Protein AF-H0EYM3-F1 (afdb_monomer_lite)

Foldseek 3Di:
DEAAEADEPQCDDPNDRDPPPDDDDPDDDDDDDDWFAKDFQWKAAPNDIFGADDQCLVVDVVRDQGQHKDEPPPSSGHDYPVCCVPLCVLRHHPTAGGRDHDKHWAQTKMKTAMPPWLGDLLFFFKKWKWKFAAPPLDRRHGDSVPTDIDTQDMFGFDPPDDPPDDPSNRTCSVVCNVVRVMDMGGHHNPPDERDDDDPDPPPPPDPPTRIGHIDMYMYSHGYRDPDD

Secondary structure (DSSP, 8-state):
-EEEEE--GGGEETTEE--TT---TT------------EEEEEEETTEEEE---GGGGGSSSPP--SSPB-S-TT---B-GGGTTSTHHHHSTT-B--SS----BTTPEEEEEEESSSPPTT----EEEEEEEPGGG-SSS--GGG---EEEEEE-BPTT--TTS-HHHHBHHHHHHHTTSEEEEEPPTT---SSS----SSS---TT--B--EEEEEEEEE------

pLDDT: mean 72.25, std 22.3, range [27.53, 95.88]

Structure (mmCIF, N/CA/C/O backbone):
data_AF-H0EYM3-F1
#
_entry.id   AF-H0EYM3-F1
#
loop_
_atom_site.group_PDB
_atom_site.id
_atom_site.type_symbol
_atom_site.label_atom_id
_atom_site.label_alt_id
_atom_site.label_comp_id
_atom_site.label_asym_id
_atom_site.label_entity_id
_atom_site.label_seq_id
_atom_site.pdbx_PDB_ins_code
_atom_site.Cartn_x
_atom_site.Cartn_y
_atom_site.Cartn_z
_atom_site.occupancy
_atom_site.B_iso_or_equiv
_atom_site.auth_seq_id
_atom_site.auth_comp_id
_atom_site.auth_asym_id
_atom_site.auth_atom_id
_atom_site.pdbx_PDB_model_num
ATOM 1 N N . MET A 1 1 ? -3.565 0.555 4.042 1.00 46.06 1 MET A N 1
ATOM 2 C CA . MET A 1 1 ? -2.887 -0.605 4.643 1.00 46.06 1 MET A CA 1
ATOM 3 C C . MET A 1 1 ? -2.027 -1.196 3.550 1.00 46.06 1 MET A C 1
ATOM 5 O O . MET A 1 1 ? -2.437 -1.173 2.397 1.00 46.06 1 MET A O 1
ATOM 9 N N . PHE A 1 2 ? -0.792 -1.550 3.867 1.00 41.47 2 PHE A N 1
ATOM 10 C CA . PHE A 1 2 ? 0.238 -1.731 2.851 1.00 41.47 2 PHE A CA 1
ATOM 11 C C . PHE A 1 2 ? 1.129 -2.859 3.302 1.00 41.47 2 PHE A C 1
ATOM 13 O O . PHE A 1 2 ? 1.671 -2.799 4.402 1.00 41.47 2 PHE A O 1
ATOM 20 N N . ALA A 1 3 ? 1.200 -3.898 2.490 1.00 36.72 3 ALA A N 1
ATOM 21 C CA . ALA A 1 3 ? 2.040 -5.039 2.764 1.00 36.72 3 ALA A CA 1
ATOM 22 C C . ALA A 1 3 ? 3.037 -5.168 1.619 1.00 36.72 3 ALA A C 1
ATOM 24 O O . ALA A 1 3 ? 2.717 -4.882 0.473 1.00 36.72 3 ALA A O 1
ATOM 25 N N . LEU A 1 4 ? 4.264 -5.546 1.938 1.00 40.84 4 LEU A N 1
ATOM 26 C CA . LEU A 1 4 ? 5.250 -5.911 0.934 1.00 40.84 4 LEU A CA 1
ATOM 27 C C . LEU A 1 4 ? 5.179 -7.416 0.788 1.00 40.84 4 LEU A C 1
ATOM 29 O O . LEU A 1 4 ? 5.280 -8.139 1.785 1.00 40.84 4 LEU A O 1
ATOM 33 N N . ILE A 1 5 ? 4.960 -7.862 -0.440 1.00 39.12 5 ILE A N 1
ATOM 34 C CA . ILE A 1 5 ? 5.021 -9.271 -0.785 1.00 39.12 5 ILE A CA 1
ATOM 35 C C . ILE A 1 5 ? 6.195 -9.453 -1.743 1.00 39.12 5 ILE A C 1
ATOM 37 O O . ILE A 1 5 ? 6.552 -8.553 -2.488 1.00 39.12 5 ILE A O 1
ATOM 41 N N . ASP A 1 6 ? 6.828 -10.607 -1.706 1.00 41.50 6 ASP A N 1
ATOM 42 C CA . ASP A 1 6 ? 7.936 -10.947 -2.584 1.00 41.50 6 ASP A CA 1
ATOM 43 C C . ASP A 1 6 ? 7.532 -12.152 -3.432 1.00 41.50 6 ASP A C 1
ATOM 45 O O . ASP A 1 6 ? 7.179 -13.169 -2.846 1.00 41.50 6 ASP A O 1
ATOM 49 N N . ILE A 1 7 ? 7.497 -12.012 -4.760 1.00 38.75 7 ILE A N 1
ATOM 50 C CA . ILE A 1 7 ? 7.190 -13.069 -5.739 1.00 38.75 7 ILE A CA 1
ATOM 51 C C . ILE A 1 7 ? 8.508 -13.540 -6.351 1.00 38.75 7 ILE A C 1
ATOM 53 O O . ILE A 1 7 ? 9.300 -12.729 -6.837 1.00 38.75 7 ILE A O 1
ATOM 57 N N . TYR A 1 8 ? 8.729 -14.852 -6.400 1.00 37.00 8 TYR A N 1
ATOM 58 C CA . TYR A 1 8 ? 9.937 -15.376 -7.024 1.00 37.00 8 TYR A CA 1
ATOM 59 C C . TYR A 1 8 ? 9.816 -15.378 -8.551 1.00 37.00 8 TYR A C 1
ATOM 61 O O . TYR A 1 8 ? 8.738 -15.524 -9.122 1.00 37.00 8 TYR A O 1
ATOM 69 N N . CYS A 1 9 ? 10.958 -15.227 -9.228 1.00 34.62 9 CYS A N 1
ATOM 70 C CA . CYS A 1 9 ? 11.073 -15.224 -10.693 1.00 34.62 9 CYS A CA 1
ATOM 71 C C . CYS A 1 9 ? 10.460 -16.518 -11.314 1.00 34.62 9 CYS A C 1
ATOM 73 O O . CYS A 1 9 ? 9.982 -16.488 -12.444 1.00 34.62 9 CYS A O 1
ATOM 75 N N . SER A 1 10 ? 10.390 -17.620 -10.547 1.00 35.56 10 SER A N 1
ATOM 76 C CA . SER A 1 10 ? 9.743 -18.896 -10.906 1.00 35.56 10 SER A CA 1
ATOM 77 C C . SER A 1 10 ? 8.214 -18.848 -11.020 1.00 35.56 10 SER A C 1
ATOM 79 O O . SER A 1 10 ? 7.636 -19.734 -11.638 1.00 35.56 10 SER A O 1
ATOM 81 N N . ASP A 1 11 ? 7.547 -17.833 -10.467 1.00 36.78 11 ASP A N 1
ATOM 82 C CA . ASP A 1 11 ? 6.075 -17.764 -10.425 1.00 36.78 11 ASP A CA 1
ATOM 83 C C . ASP A 1 11 ? 5.473 -17.135 -11.705 1.00 36.78 11 ASP A C 1
ATOM 85 O O . ASP A 1 11 ? 4.262 -16.922 -11.813 1.00 36.78 11 ASP A O 1
ATOM 89 N N . TRP A 1 12 ? 6.321 -16.819 -12.693 1.00 37.91 12 TRP A N 1
ATOM 90 C CA . TRP A 1 12 ? 5.942 -16.269 -13.994 1.00 37.91 12 TRP A CA 1
ATOM 91 C C . TRP A 1 12 ? 6.290 -17.244 -15.121 1.00 37.91 12 TRP A C 1
ATOM 93 O O . TRP A 1 12 ? 7.436 -17.328 -15.557 1.00 37.91 12 TRP A O 1
ATOM 103 N N . VAL A 1 13 ? 5.275 -17.909 -15.678 1.00 37.88 13 VAL A N 1
ATOM 104 C CA . VAL A 1 13 ? 5.402 -18.670 -16.932 1.00 37.88 13 VAL A CA 1
ATOM 105 C C . VAL A 1 13 ? 4.819 -17.828 -18.072 1.00 37.88 13 VAL A C 1
ATOM 107 O O . VAL A 1 13 ? 3.660 -17.415 -18.025 1.00 37.88 13 VAL A O 1
ATOM 110 N N . ASN A 1 14 ? 5.620 -17.545 -19.106 1.00 35.31 14 ASN A N 1
ATOM 111 C CA . ASN A 1 14 ? 5.210 -16.817 -20.322 1.00 35.31 14 ASN A CA 1
ATOM 112 C C . ASN A 1 14 ? 4.519 -15.457 -20.078 1.00 35.31 14 ASN A C 1
ATOM 114 O O . ASN A 1 14 ? 3.521 -15.132 -20.722 1.00 35.31 14 ASN A O 1
ATOM 118 N N . GLY A 1 15 ? 5.028 -14.645 -19.145 1.00 37.78 15 GLY A N 1
ATOM 119 C CA . GLY A 1 15 ? 4.502 -13.291 -18.922 1.00 37.78 15 GLY A CA 1
ATOM 120 C C . GLY A 1 15 ? 3.094 -13.248 -18.314 1.00 37.78 15 GLY A C 1
ATOM 121 O O . GLY A 1 15 ? 2.455 -12.197 -18.334 1.00 37.78 15 GLY A O 1
ATOM 122 N N . THR A 1 16 ? 2.618 -14.368 -17.763 1.00 34.31 16 THR A N 1
ATOM 123 C CA . THR A 1 16 ? 1.359 -14.451 -17.020 1.00 34.31 16 THR A CA 1
ATOM 124 C C . THR A 1 16 ? 1.663 -14.717 -15.550 1.00 34.31 16 THR A C 1
ATOM 126 O O . THR A 1 16 ? 2.349 -15.681 -15.219 1.00 34.31 16 THR A O 1
ATOM 129 N N . PHE A 1 17 ? 1.146 -13.855 -14.674 1.00 42.19 17 PHE A N 1
ATOM 130 C CA . PHE A 1 17 ? 1.138 -14.095 -13.235 1.00 42.19 17 PHE A CA 1
ATOM 131 C C . PHE A 1 17 ? -0.014 -15.044 -12.904 1.00 42.19 17 PHE A C 1
ATOM 133 O O . PHE A 1 17 ? -1.180 -14.633 -12.932 1.00 42.19 17 PHE A O 1
ATOM 140 N N . TYR A 1 18 ? 0.309 -16.295 -12.594 1.00 37.44 18 TYR A N 1
ATOM 141 C CA . TYR A 1 18 ? -0.639 -17.216 -11.983 1.00 37.44 18 TYR A CA 1
ATOM 142 C C . TYR A 1 18 ? -0.725 -16.823 -10.509 1.00 37.44 18 TYR A C 1
ATOM 144 O O . TYR A 1 18 ? 0.271 -16.811 -9.792 1.00 37.44 18 TYR A O 1
ATOM 152 N N . GLY A 1 19 ? -1.893 -16.356 -10.070 1.00 36.56 19 GLY A N 1
ATOM 153 C CA . GLY A 1 19 ? -2.077 -15.953 -8.679 1.00 36.56 19 GLY A CA 1
ATOM 154 C C . GLY A 1 19 ? -1.821 -17.107 -7.700 1.00 36.56 19 GLY A C 1
ATOM 155 O O . GLY A 1 19 ? -1.649 -18.255 -8.091 1.00 36.56 19 GLY A O 1
ATOM 156 N N . ILE A 1 20 ? -1.907 -16.797 -6.404 1.00 42.03 20 ILE A N 1
ATOM 157 C CA . ILE A 1 20 ? -1.673 -17.682 -5.237 1.00 42.03 20 ILE A CA 1
ATOM 158 C C . ILE A 1 20 ? -2.466 -19.022 -5.270 1.00 42.03 20 ILE A C 1
ATOM 160 O O . ILE A 1 20 ? -2.240 -19.888 -4.432 1.00 42.03 20 ILE A O 1
ATOM 164 N N . TYR A 1 21 ? -3.381 -19.223 -6.223 1.00 35.31 21 TYR A N 1
ATOM 165 C CA . TYR A 1 21 ? -4.262 -20.391 -6.313 1.00 35.31 21 TYR A CA 1
ATOM 166 C C . TYR A 1 21 ? -3.973 -21.352 -7.485 1.00 35.31 21 TYR A C 1
ATOM 168 O O . TYR A 1 21 ? -4.703 -22.329 -7.596 1.00 35.31 21 TYR A O 1
ATOM 176 N N . ASP A 1 22 ? -2.957 -21.110 -8.326 1.00 30.97 22 ASP A N 1
ATOM 177 C CA . ASP A 1 22 ? -2.780 -21.842 -9.605 1.00 30.97 22 ASP A CA 1
ATOM 178 C C . ASP A 1 22 ? -1.429 -22.574 -9.782 1.00 30.97 22 ASP A C 1
ATOM 180 O O . ASP A 1 22 ? -1.084 -22.956 -10.898 1.00 30.97 22 ASP A O 1
ATOM 184 N N . LEU A 1 23 ? -0.640 -22.797 -8.725 1.00 36.38 23 LEU A N 1
ATOM 185 C CA . LEU A 1 23 ? 0.654 -23.488 -8.860 1.00 36.38 23 LEU A CA 1
ATOM 186 C C . LEU A 1 23 ? 0.557 -24.967 -8.446 1.00 36.38 23 LEU A C 1
ATOM 188 O O . LEU A 1 23 ? 0.443 -25.278 -7.259 1.00 36.38 23 LEU A O 1
ATOM 192 N N . GLU A 1 24 ? 0.616 -25.868 -9.435 1.00 33.72 24 GLU A N 1
ATOM 193 C CA . GLU A 1 24 ? 0.934 -27.291 -9.242 1.00 33.72 24 GLU A CA 1
ATOM 194 C C . GLU A 1 24 ? 2.422 -27.473 -8.865 1.00 33.72 24 GLU A C 1
ATOM 196 O O . GLU A 1 24 ? 3.274 -26.623 -9.112 1.00 33.72 24 GLU A O 1
ATOM 201 N N . GLU A 1 25 ? 2.714 -28.577 -8.183 1.00 42.59 25 GLU A N 1
ATOM 202 C CA . GLU A 1 25 ? 3.728 -28.719 -7.128 1.00 42.59 25 GLU A CA 1
ATOM 203 C C . GLU A 1 25 ? 5.215 -28.781 -7.571 1.00 42.59 25 GLU A C 1
ATOM 205 O O . GLU A 1 25 ? 6.090 -28.904 -6.708 1.00 42.59 25 GLU A O 1
ATOM 210 N N . GLU A 1 26 ? 5.551 -28.688 -8.865 1.00 34.66 26 GLU A N 1
ATOM 211 C CA . GLU A 1 26 ? 6.813 -29.281 -9.360 1.00 34.66 26 GLU A CA 1
ATOM 212 C C . GLU A 1 26 ? 8.024 -28.357 -9.638 1.00 34.66 26 GLU A C 1
ATOM 214 O O . GLU A 1 26 ? 9.138 -28.874 -9.637 1.00 34.66 26 GLU A O 1
ATOM 219 N N . ASP A 1 27 ? 7.918 -27.023 -9.724 1.00 36.94 27 ASP A N 1
ATOM 220 C CA . ASP A 1 27 ? 9.067 -26.180 -10.154 1.00 36.94 27 ASP A CA 1
ATOM 221 C C . ASP A 1 27 ? 9.561 -25.145 -9.117 1.00 36.94 27 ASP A C 1
ATOM 223 O O . ASP A 1 27 ? 9.563 -23.932 -9.335 1.00 36.94 27 ASP A O 1
ATOM 227 N N . ARG A 1 28 ? 10.045 -25.608 -7.954 1.00 41.03 28 ARG A N 1
ATOM 228 C CA . ARG A 1 28 ? 10.659 -24.731 -6.931 1.00 41.03 28 ARG A CA 1
ATOM 229 C C . ARG A 1 28 ? 12.163 -24.511 -7.157 1.00 41.03 28 ARG A C 1
ATOM 231 O O . ARG A 1 28 ? 12.982 -25.274 -6.644 1.00 41.03 28 ARG A O 1
ATOM 238 N N . TYR A 1 29 ? 12.542 -23.409 -7.810 1.00 35.25 29 TYR A N 1
ATOM 239 C CA . TYR A 1 29 ? 13.909 -22.869 -7.725 1.00 35.25 29 TYR A CA 1
ATOM 240 C C . TYR A 1 29 ? 14.075 -22.093 -6.404 1.00 35.25 29 TYR A C 1
ATOM 242 O O . TYR A 1 29 ? 13.287 -21.204 -6.082 1.00 35.25 29 TYR A O 1
ATOM 250 N N . LYS A 1 30 ? 15.071 -22.458 -5.587 1.00 30.23 30 LYS A N 1
ATOM 251 C CA . LYS A 1 30 ? 15.329 -21.824 -4.283 1.00 30.23 30 LYS A CA 1
ATOM 252 C C . LYS A 1 30 ? 16.032 -20.482 -4.482 1.00 30.23 30 LYS A C 1
ATOM 254 O O . LYS A 1 30 ? 17.201 -20.464 -4.843 1.00 30.23 30 LYS A O 1
ATOM 259 N N . ALA A 1 31 ? 15.358 -19.380 -4.171 1.00 33.94 31 ALA A N 1
ATOM 260 C CA . ALA A 1 31 ? 15.990 -18.070 -4.064 1.00 33.94 31 ALA A CA 1
ATOM 261 C C . ALA A 1 31 ? 16.487 -17.824 -2.630 1.00 33.94 31 ALA A C 1
ATOM 263 O O . ALA A 1 31 ? 15.739 -17.940 -1.654 1.00 33.94 31 ALA A O 1
ATOM 264 N N . THR A 1 32 ? 17.769 -17.490 -2.498 1.00 32.22 32 THR A N 1
ATOM 265 C CA . THR A 1 32 ? 18.396 -17.094 -1.237 1.00 32.22 32 THR A CA 1
ATOM 266 C C . THR A 1 32 ? 18.314 -15.578 -1.070 1.00 32.22 32 THR A C 1
ATOM 268 O O . THR A 1 32 ? 18.838 -14.833 -1.885 1.00 32.22 32 THR A O 1
ATOM 271 N N . THR A 1 33 ? 17.651 -15.158 0.010 1.00 38.41 33 THR A N 1
ATOM 272 C CA . THR A 1 33 ? 17.608 -13.798 0.581 1.00 38.41 33 THR A CA 1
ATOM 273 C C . THR A 1 33 ? 17.074 -12.672 -0.319 1.00 38.41 33 THR A C 1
ATOM 275 O O . THR A 1 33 ? 17.772 -12.037 -1.114 1.00 38.41 33 THR A O 1
ATOM 278 N N . VAL A 1 34 ? 15.812 -12.320 -0.062 1.00 39.06 34 VAL A N 1
ATOM 279 C CA . VAL A 1 34 ? 15.212 -11.050 -0.484 1.00 39.06 34 VAL A CA 1
ATOM 280 C C . VAL A 1 34 ? 15.036 -10.154 0.737 1.00 39.06 34 VAL A C 1
ATOM 282 O O . VAL A 1 34 ? 14.948 -10.627 1.867 1.00 39.06 34 VAL A O 1
ATOM 285 N N . SER A 1 35 ? 15.082 -8.845 0.516 1.00 53.97 35 SER A N 1
ATOM 286 C CA . SER A 1 35 ? 15.192 -7.824 1.555 1.00 53.97 35 SER A CA 1
ATOM 287 C C . SER A 1 35 ? 14.418 -6.579 1.122 1.00 53.97 35 SER A C 1
ATOM 289 O O . SER A 1 35 ? 14.991 -5.511 0.928 1.00 53.97 35 SER A O 1
ATOM 291 N N . ALA A 1 36 ? 13.129 -6.745 0.844 1.00 58.69 36 ALA A N 1
ATOM 292 C CA . ALA A 1 36 ? 12.209 -5.664 0.520 1.00 58.69 36 ALA A CA 1
ATOM 293 C C . ALA A 1 36 ? 11.854 -4.831 1.742 1.00 58.69 36 ALA A C 1
ATOM 295 O O . ALA A 1 36 ? 11.307 -5.373 2.700 1.00 58.69 36 ALA A O 1
ATOM 296 N N . HIS A 1 37 ? 12.149 -3.530 1.687 1.00 79.00 37 HIS A N 1
ATOM 297 C CA . HIS A 1 37 ? 12.091 -2.661 2.853 1.00 79.00 37 HIS A CA 1
ATOM 298 C C . HIS A 1 37 ? 11.320 -1.372 2.600 1.00 79.00 37 HIS A C 1
ATOM 300 O O . HIS A 1 37 ? 11.770 -0.508 1.851 1.00 79.00 37 HIS A O 1
ATOM 306 N N . GLY A 1 38 ? 10.195 -1.215 3.289 1.00 86.62 38 GLY A N 1
ATOM 307 C CA . GLY A 1 38 ? 9.492 0.052 3.373 1.00 86.62 38 GLY A CA 1
ATOM 308 C C . GLY A 1 38 ? 8.040 -0.056 3.824 1.00 86.62 38 GLY A C 1
ATOM 309 O O . GLY A 1 38 ? 7.515 -1.119 4.146 1.00 86.62 38 GLY A O 1
ATOM 310 N N . TYR A 1 39 ? 7.390 1.095 3.901 1.00 88.38 39 TYR A N 1
ATOM 311 C CA . TYR A 1 39 ? 6.024 1.238 4.389 1.00 88.38 39 TYR A CA 1
ATOM 312 C C . TYR A 1 39 ? 5.401 2.512 3.827 1.00 88.38 39 TYR A C 1
ATOM 314 O O . TYR A 1 39 ? 6.099 3.438 3.417 1.00 88.38 39 TYR A O 1
ATOM 322 N N . VAL A 1 40 ? 4.073 2.604 3.839 1.00 91.81 40 VAL A N 1
ATOM 323 C CA . VAL A 1 40 ? 3.398 3.863 3.500 1.00 91.81 40 VAL A CA 1
ATOM 324 C C . VAL A 1 40 ? 3.412 4.792 4.697 1.00 91.81 40 VAL A C 1
ATOM 326 O O . VAL A 1 40 ? 2.745 4.555 5.706 1.00 91.81 40 VAL A O 1
ATOM 329 N N . GLN A 1 41 ? 4.136 5.890 4.540 1.00 93.19 41 GLN A N 1
ATOM 330 C CA . GLN A 1 41 ? 4.279 6.931 5.541 1.00 93.19 41 GLN A CA 1
ATOM 331 C C . GLN A 1 41 ? 3.080 7.883 5.543 1.00 93.19 41 GLN A C 1
ATOM 333 O O . GLN A 1 41 ? 2.606 8.278 6.610 1.00 93.19 41 GLN A O 1
ATOM 338 N N . TYR A 1 42 ? 2.549 8.230 4.363 1.00 93.19 42 TYR A N 1
ATOM 339 C CA . TYR A 1 42 ? 1.408 9.140 4.251 1.00 93.19 42 TYR A CA 1
ATOM 340 C C . TYR A 1 42 ? 0.349 8.665 3.265 1.00 93.19 42 TYR A C 1
ATOM 342 O O . TYR A 1 42 ? 0.645 8.141 2.195 1.00 93.19 42 TYR A O 1
ATOM 350 N N . ILE A 1 43 ? -0.903 8.947 3.616 1.00 91.56 43 ILE A N 1
ATOM 351 C CA . ILE A 1 43 ? -2.087 8.729 2.792 1.00 91.56 43 ILE A CA 1
ATOM 352 C C . ILE A 1 43 ? -2.732 10.093 2.558 1.00 91.56 43 ILE A C 1
ATOM 354 O O . ILE A 1 43 ? -3.185 10.732 3.509 1.00 91.56 43 ILE A O 1
ATOM 358 N N . THR A 1 44 ? -2.804 10.538 1.307 1.00 92.69 44 THR A N 1
ATOM 359 C CA . THR A 1 44 ? -3.483 11.782 0.933 1.00 92.69 44 THR A CA 1
ATOM 360 C C . THR A 1 44 ? -4.756 11.460 0.167 1.00 92.69 44 THR A C 1
ATOM 362 O O . THR A 1 44 ? -4.701 10.897 -0.923 1.00 92.69 44 THR A O 1
ATOM 365 N N . ALA A 1 45 ? -5.912 11.835 0.710 1.00 86.56 45 ALA A N 1
ATOM 366 C CA . ALA A 1 45 ? -7.203 11.668 0.046 1.00 86.56 45 ALA A CA 1
ATOM 367 C C . ALA A 1 45 ? -8.070 12.907 0.256 1.00 86.56 45 ALA A C 1
ATOM 369 O O . ALA A 1 45 ? -8.066 13.492 1.338 1.00 86.56 45 ALA A O 1
ATOM 370 N N . ASN A 1 46 ? -8.827 13.310 -0.770 1.00 85.38 46 ASN A N 1
ATOM 371 C CA . ASN A 1 46 ? -9.674 14.510 -0.718 1.00 85.38 46 ASN A CA 1
ATOM 372 C C . ASN A 1 46 ? -8.917 15.775 -0.239 1.00 85.38 46 ASN A C 1
ATOM 374 O O . ASN A 1 46 ? -9.483 16.607 0.465 1.00 85.38 46 ASN A O 1
ATOM 378 N N . GLY A 1 47 ? -7.626 15.897 -0.576 1.00 89.31 47 GLY A N 1
ATOM 379 C CA . GLY A 1 47 ? -6.759 17.002 -0.143 1.00 89.31 47 GLY A CA 1
ATOM 380 C C . GLY A 1 47 ? -6.264 16.925 1.308 1.00 89.31 47 GLY A C 1
ATOM 381 O O . GLY A 1 47 ? -5.520 17.801 1.736 1.00 89.31 47 GLY A O 1
ATOM 382 N N . VAL A 1 48 ? -6.632 15.889 2.069 1.00 90.25 48 VAL A N 1
ATOM 383 C CA . VAL A 1 48 ? -6.204 15.698 3.462 1.00 90.25 48 VAL A CA 1
ATOM 384 C C . VAL A 1 48 ? -5.073 14.679 3.522 1.00 90.25 48 VAL A C 1
ATOM 386 O O . VAL A 1 48 ? -5.265 13.518 3.157 1.00 90.25 48 VAL A O 1
ATOM 389 N N . LYS A 1 49 ? -3.910 15.102 4.025 1.00 93.81 49 LYS A N 1
ATOM 390 C CA . LYS A 1 49 ? -2.752 14.240 4.293 1.00 93.81 49 LYS A CA 1
ATOM 391 C C . LYS A 1 49 ? -2.861 13.641 5.697 1.00 93.81 49 LYS A C 1
ATOM 393 O O . LYS A 1 49 ? -2.945 14.367 6.681 1.00 93.81 49 LYS A O 1
ATOM 398 N N . SER A 1 50 ? -2.869 12.316 5.780 1.00 89.75 50 SER A N 1
ATOM 399 C CA . SER A 1 50 ? -2.947 11.532 7.016 1.00 89.75 50 SER A CA 1
ATOM 400 C C . SER A 1 50 ? -1.709 10.653 7.163 1.00 89.75 50 SER A C 1
ATOM 402 O O . SER A 1 50 ? -1.143 10.214 6.163 1.00 89.75 50 SER A O 1
ATOM 404 N N . LEU A 1 51 ? -1.305 10.364 8.398 1.00 91.38 51 LEU A N 1
ATOM 405 C CA . LEU A 1 51 ? -0.248 9.389 8.661 1.00 91.38 51 LEU A CA 1
ATOM 406 C C . LEU A 1 51 ? -0.721 7.969 8.320 1.00 91.38 51 LEU A C 1
ATOM 408 O O . LEU A 1 51 ? -1.843 7.569 8.660 1.00 91.38 51 LEU A O 1
ATOM 412 N N . GLY A 1 52 ? 0.162 7.217 7.664 1.00 90.44 52 GLY A N 1
ATOM 413 C CA . GLY A 1 52 ? 0.128 5.760 7.659 1.00 90.44 52 GLY A CA 1
ATOM 414 C C . GLY A 1 52 ? 0.586 5.197 9.006 1.00 90.44 52 GLY A C 1
ATOM 415 O O . GLY A 1 52 ? 0.517 5.884 10.025 1.00 90.44 52 GLY A O 1
ATOM 416 N N . TYR A 1 53 ? 1.030 3.942 9.021 1.00 90.19 53 TYR A N 1
ATOM 417 C CA . TYR A 1 53 ? 1.631 3.345 10.212 1.00 90.19 53 TYR A CA 1
ATOM 418 C C . TYR A 1 53 ? 3.141 3.281 10.017 1.00 90.19 53 TYR A C 1
ATOM 420 O O . TYR A 1 53 ? 3.616 2.635 9.087 1.00 90.19 53 TYR A O 1
ATOM 428 N N . ASP A 1 54 ? 3.871 3.981 10.878 1.00 92.44 54 ASP A N 1
ATOM 429 C CA . ASP A 1 54 ? 5.322 3.903 10.959 1.00 92.44 54 ASP A CA 1
ATOM 430 C C . ASP A 1 54 ? 5.684 2.822 11.989 1.00 92.44 54 ASP A C 1
ATOM 432 O O . ASP A 1 54 ? 5.250 2.934 13.142 1.00 92.44 54 ASP A O 1
ATOM 436 N N . PRO A 1 55 ? 6.462 1.782 11.633 1.00 90.94 55 PRO A N 1
ATOM 437 C CA . PRO A 1 55 ? 6.879 0.766 12.597 1.00 90.94 55 PRO A CA 1
ATOM 438 C C . PRO A 1 55 ? 7.588 1.326 13.835 1.00 90.94 55 PRO A C 1
ATOM 440 O O . PRO A 1 55 ? 7.496 0.727 14.907 1.00 90.94 55 PRO A O 1
ATOM 443 N N . GLY A 1 56 ? 8.215 2.503 13.740 1.00 92.06 56 GLY A N 1
ATOM 444 C CA . GLY A 1 56 ? 8.820 3.219 14.860 1.00 92.06 56 GLY A CA 1
ATOM 445 C C . GLY A 1 56 ? 7.820 3.729 15.906 1.00 92.06 56 GLY A C 1
ATOM 446 O O . GLY A 1 56 ? 8.212 3.976 17.048 1.00 92.06 56 GLY A O 1
ATOM 447 N N . PHE A 1 57 ? 6.521 3.825 15.588 1.00 93.81 57 PHE A N 1
ATOM 448 C CA . PHE A 1 57 ? 5.483 4.201 16.562 1.00 93.81 57 PHE A CA 1
ATOM 449 C C . PHE A 1 57 ? 5.400 3.238 17.749 1.00 93.81 57 PHE A C 1
ATOM 451 O O . PHE A 1 57 ? 4.980 3.649 18.829 1.00 93.81 57 PHE A O 1
ATOM 458 N N . ARG A 1 58 ? 5.870 1.993 17.595 1.00 90.06 58 ARG A N 1
ATOM 459 C CA . ARG A 1 58 ? 5.950 1.004 18.683 1.00 90.06 58 ARG A CA 1
ATOM 460 C C . ARG A 1 58 ? 6.835 1.435 19.859 1.00 90.06 58 ARG A C 1
ATOM 462 O O . ARG A 1 58 ? 6.712 0.872 20.940 1.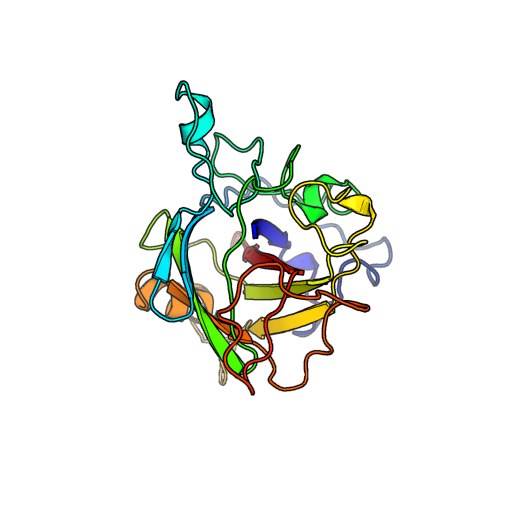00 90.06 58 ARG A O 1
ATOM 469 N N . TYR A 1 59 ? 7.725 2.404 19.644 1.00 92.06 59 TYR A N 1
ATOM 470 C CA . TYR A 1 59 ? 8.630 2.942 20.662 1.00 92.06 59 TYR A CA 1
ATOM 471 C C . TYR A 1 59 ? 8.122 4.259 21.277 1.00 92.06 59 TYR A C 1
ATOM 473 O O . TYR A 1 59 ? 8.837 4.889 22.053 1.00 92.06 59 TYR A O 1
ATOM 481 N N . GLN A 1 60 ? 6.905 4.697 20.937 1.00 94.25 60 GLN A N 1
ATOM 482 C CA . GLN A 1 60 ? 6.295 5.929 21.448 1.00 94.25 60 GLN A CA 1
ATOM 483 C C . GLN A 1 60 ? 5.204 5.628 22.485 1.00 94.25 60 GLN A C 1
ATOM 485 O O . GLN A 1 60 ? 4.483 4.638 22.372 1.00 94.25 60 GLN A O 1
ATOM 490 N N . SER A 1 61 ? 5.044 6.512 23.477 1.00 93.56 61 SER A N 1
ATOM 491 C CA . SER A 1 61 ? 4.001 6.403 24.505 1.00 93.56 61 SER A CA 1
ATOM 492 C C . SER A 1 61 ? 3.371 7.776 24.813 1.00 93.56 61 SER A C 1
ATOM 494 O O . SER A 1 61 ? 4.064 8.636 25.359 1.00 93.56 61 SER A O 1
ATOM 496 N N . PRO A 1 62 ? 2.082 8.008 24.476 1.00 91.56 62 PRO A N 1
ATOM 497 C CA . PRO A 1 62 ? 1.219 7.123 23.691 1.00 91.56 62 PRO A CA 1
ATOM 498 C C . PRO A 1 62 ? 1.635 7.086 22.210 1.00 91.56 62 PRO A C 1
ATOM 500 O O . PRO A 1 62 ? 2.044 8.102 21.647 1.00 91.56 62 PRO A O 1
ATOM 503 N N . ALA A 1 63 ? 1.486 5.929 21.560 1.00 91.50 63 ALA A N 1
ATOM 504 C CA . ALA A 1 63 ? 1.663 5.824 20.114 1.00 91.50 63 ALA A CA 1
ATOM 505 C C . ALA A 1 63 ? 0.594 6.654 19.361 1.00 91.50 63 ALA A C 1
ATOM 507 O O . ALA A 1 63 ? -0.559 6.724 19.808 1.00 91.50 63 ALA A O 1
ATOM 508 N N . PRO A 1 64 ? 0.924 7.275 18.212 1.00 93.38 64 PRO A N 1
ATOM 509 C CA . PRO A 1 64 ? -0.041 8.035 17.426 1.00 93.38 64 PRO A CA 1
ATOM 510 C C . PRO A 1 64 ? -1.217 7.184 16.929 1.00 93.38 64 PRO A C 1
ATOM 512 O O . PRO A 1 64 ? -1.035 6.128 16.329 1.00 93.38 64 PRO A O 1
ATOM 515 N N . LEU A 1 65 ? -2.441 7.698 17.087 1.00 93.38 65 LEU A N 1
ATOM 516 C CA . LEU A 1 65 ? -3.635 7.087 16.497 1.00 93.38 65 LEU A CA 1
ATOM 517 C C . LEU A 1 65 ? -3.674 7.376 14.988 1.00 93.38 65 LEU A C 1
ATOM 519 O O . LEU A 1 65 ? -3.863 8.536 14.590 1.00 93.38 65 LEU A O 1
ATOM 523 N N . VAL A 1 66 ? -3.551 6.343 14.154 1.00 92.06 66 VAL A N 1
ATOM 524 C CA . VAL A 1 66 ? -3.428 6.464 12.688 1.00 92.06 66 VAL A CA 1
ATOM 525 C C . VAL A 1 66 ? -4.372 5.528 11.930 1.00 92.06 66 VAL A C 1
ATOM 527 O O . VAL A 1 66 ? -5.005 4.647 12.510 1.00 92.06 66 VAL A O 1
ATOM 530 N N . ALA A 1 67 ? -4.516 5.768 10.622 1.00 87.25 67 ALA A N 1
ATOM 531 C CA . ALA A 1 67 ? -5.356 4.951 9.744 1.00 87.25 67 ALA A CA 1
ATOM 532 C C . ALA A 1 67 ? -4.612 3.752 9.132 1.00 87.25 67 ALA A C 1
ATOM 534 O O . ALA A 1 67 ? -5.242 2.809 8.650 1.00 87.25 67 ALA A O 1
ATOM 535 N N . GLY A 1 68 ? -3.276 3.790 9.131 1.00 88.25 68 GLY A N 1
ATOM 536 C CA . GLY A 1 68 ? -2.468 2.614 8.834 1.00 88.25 68 GLY A CA 1
ATOM 537 C C . GLY A 1 68 ? -2.700 1.532 9.886 1.00 88.25 68 GLY A C 1
ATOM 538 O O . GLY A 1 68 ? -2.875 1.835 11.064 1.00 88.25 68 GLY A O 1
ATOM 539 N N . TRP A 1 69 ? -2.732 0.280 9.447 1.00 90.94 69 TRP A N 1
ATOM 540 C CA . TRP A 1 69 ? -2.759 -0.858 10.357 1.00 90.94 69 TRP A CA 1
ATOM 541 C C . TRP A 1 69 ? -1.394 -1.010 11.009 1.00 90.94 69 TRP A C 1
ATOM 543 O O . TRP A 1 69 ? -0.377 -0.804 10.346 1.00 90.94 69 TRP A O 1
ATOM 553 N N . PHE A 1 70 ? -1.391 -1.395 12.281 1.00 90.69 70 PHE A N 1
ATOM 554 C CA . PHE A 1 70 ? -0.180 -1.884 12.921 1.00 90.69 70 PHE A CA 1
ATOM 555 C C . PHE A 1 70 ? 0.311 -3.123 12.172 1.00 90.69 70 PHE A C 1
ATOM 557 O O . PHE A 1 70 ? -0.505 -3.943 11.746 1.00 90.69 70 PHE A O 1
ATOM 564 N N . ALA A 1 71 ? 1.625 -3.283 12.081 1.00 89.75 71 ALA A N 1
ATOM 565 C CA . ALA A 1 71 ? 2.274 -4.522 11.685 1.00 89.75 71 ALA A CA 1
ATOM 566 C C . ALA A 1 71 ? 3.555 -4.707 12.507 1.00 89.75 71 ALA A C 1
ATOM 568 O O . ALA A 1 71 ? 4.229 -3.737 12.867 1.00 89.75 71 ALA A O 1
ATOM 569 N N . ASP A 1 72 ? 3.876 -5.958 12.826 1.00 90.06 72 ASP A N 1
ATOM 570 C CA . ASP A 1 72 ? 5.094 -6.319 13.545 1.00 90.06 72 ASP A CA 1
ATOM 571 C C . ASP A 1 72 ? 6.252 -6.543 12.567 1.00 90.06 72 ASP A C 1
ATOM 573 O O . ASP A 1 72 ? 6.718 -7.657 12.333 1.00 90.06 72 ASP A O 1
ATOM 577 N N . ASN A 1 73 ? 6.676 -5.449 11.941 1.00 87.25 73 ASN A N 1
ATOM 578 C CA . ASN A 1 73 ? 7.755 -5.405 10.958 1.00 87.25 73 ASN A CA 1
ATOM 579 C C . ASN A 1 73 ? 8.712 -4.236 11.266 1.00 87.25 73 ASN A C 1
ATOM 581 O O . ASN A 1 73 ? 8.798 -3.274 10.503 1.00 87.25 73 ASN A O 1
ATOM 585 N N . PRO A 1 74 ? 9.419 -4.262 12.415 1.00 89.38 74 PRO A N 1
ATOM 586 C CA . PRO A 1 74 ? 10.367 -3.199 12.770 1.00 89.38 74 PRO A CA 1
ATOM 587 C C . PRO A 1 74 ? 11.551 -3.138 11.796 1.00 89.38 74 PRO A C 1
ATOM 589 O O . PRO A 1 74 ? 12.183 -2.098 11.652 1.00 89.38 74 PRO A O 1
ATOM 592 N N . ASP A 1 75 ? 11.809 -4.251 11.113 1.00 87.56 75 ASP A N 1
ATOM 593 C CA . ASP A 1 75 ? 12.738 -4.403 10.001 1.00 87.56 75 ASP A CA 1
ATOM 594 C C . ASP A 1 75 ? 12.263 -3.703 8.723 1.00 87.56 75 ASP A C 1
ATOM 596 O O . ASP A 1 75 ? 12.977 -3.759 7.737 1.00 87.56 75 ASP A O 1
ATOM 600 N N . ILE A 1 76 ? 11.063 -3.099 8.710 1.00 87.12 76 ILE A N 1
ATOM 601 C CA . ILE A 1 76 ? 10.347 -2.601 7.523 1.00 87.12 76 ILE A CA 1
ATOM 602 C C . ILE A 1 76 ? 10.232 -3.652 6.407 1.00 87.12 76 ILE A C 1
ATOM 604 O O . ILE A 1 76 ? 10.044 -3.294 5.252 1.00 87.12 76 ILE A O 1
ATOM 608 N N . GLY A 1 77 ? 10.329 -4.939 6.755 1.00 84.69 77 GLY A N 1
ATOM 609 C CA . GLY A 1 77 ? 10.480 -6.056 5.825 1.00 84.69 77 GLY A CA 1
ATOM 610 C C . GLY A 1 77 ? 9.197 -6.463 5.099 1.00 84.69 77 GLY A C 1
ATOM 611 O O . GLY A 1 77 ? 8.211 -5.729 5.041 1.00 84.69 77 GLY A O 1
ATOM 612 N N . PHE A 1 78 ? 9.177 -7.696 4.601 1.00 82.81 78 PHE A N 1
ATOM 613 C CA . PHE A 1 78 ? 8.106 -8.269 3.775 1.00 82.81 78 PHE A CA 1
ATOM 614 C C . PHE A 1 78 ? 7.519 -9.551 4.379 1.00 82.81 78 PHE A C 1
ATOM 616 O O . PHE A 1 78 ? 8.032 -10.082 5.371 1.00 82.81 78 PHE A O 1
ATOM 623 N N . VAL A 1 79 ? 6.430 -10.044 3.782 1.00 82.56 79 VAL A N 1
ATOM 624 C CA . VAL A 1 79 ? 5.878 -11.382 4.045 1.00 82.56 79 VAL A CA 1
ATOM 625 C C . VAL A 1 79 ? 6.438 -12.357 2.998 1.00 82.56 79 VAL A C 1
ATOM 627 O O . VAL A 1 79 ? 6.168 -12.166 1.811 1.00 82.56 79 VAL A O 1
ATOM 630 N N . PRO A 1 80 ? 7.216 -13.382 3.395 1.00 80.44 80 PRO A N 1
ATOM 631 C CA . PRO A 1 80 ? 7.823 -14.309 2.443 1.00 80.44 80 PRO A CA 1
ATOM 632 C C . PRO A 1 80 ? 6.795 -15.300 1.865 1.00 80.44 80 PRO A C 1
ATOM 634 O O . PRO A 1 80 ? 5.801 -15.592 2.538 1.00 80.44 80 PRO A O 1
ATOM 637 N N . PRO A 1 81 ? 7.062 -15.902 0.688 1.00 77.38 81 PRO A N 1
ATOM 638 C CA . PRO A 1 81 ? 6.180 -16.885 0.040 1.00 77.38 81 PRO A CA 1
ATOM 639 C C . PRO A 1 81 ? 5.711 -18.045 0.909 1.00 77.38 81 PRO A C 1
ATOM 641 O O . PRO A 1 81 ? 4.545 -18.430 0.860 1.00 77.38 81 PRO A O 1
ATOM 644 N N . ILE A 1 82 ? 6.573 -18.542 1.797 1.00 80.19 82 ILE A N 1
ATOM 645 C CA . ILE A 1 82 ? 6.211 -19.605 2.746 1.00 80.19 82 ILE A CA 1
ATOM 646 C C . ILE A 1 82 ? 5.032 -19.228 3.667 1.00 80.19 82 ILE A C 1
ATOM 648 O O . ILE A 1 82 ? 4.350 -20.106 4.185 1.00 80.19 82 ILE A O 1
ATOM 652 N N . ASN A 1 83 ? 4.750 -17.931 3.829 1.00 83.56 83 ASN A N 1
ATOM 653 C CA . ASN A 1 83 ? 3.676 -17.403 4.667 1.00 83.56 83 ASN A CA 1
ATOM 654 C C . ASN A 1 83 ? 2.459 -16.913 3.861 1.00 83.56 83 ASN A C 1
ATOM 656 O O . ASN A 1 83 ? 1.601 -16.229 4.416 1.00 83.56 83 ASN A O 1
ATOM 660 N N . TYR A 1 84 ? 2.326 -17.251 2.576 1.00 80.31 84 TYR A N 1
ATOM 661 C CA . TYR A 1 84 ? 1.169 -16.821 1.773 1.00 80.31 84 TYR A CA 1
ATOM 662 C C . TYR A 1 84 ? -0.161 -17.430 2.220 1.00 80.31 84 TYR A C 1
ATOM 664 O O . TYR A 1 84 ? -1.215 -16.843 1.995 1.00 80.31 84 TYR A O 1
ATOM 672 N N . THR A 1 85 ? -0.128 -18.579 2.892 1.00 85.50 85 THR A N 1
ATOM 673 C CA . THR A 1 85 ? -1.313 -19.196 3.503 1.00 85.50 85 THR A CA 1
ATOM 674 C C . THR A 1 85 ? -1.540 -18.735 4.949 1.00 85.50 85 THR A C 1
ATOM 676 O O . THR A 1 85 ? -2.552 -19.081 5.558 1.00 85.50 85 THR A O 1
ATOM 679 N N . SER A 1 86 ? -0.628 -17.927 5.506 1.00 89.00 86 SER A N 1
ATOM 680 C CA . SER A 1 86 ? -0.736 -17.360 6.853 1.00 89.00 86 SER A CA 1
ATOM 681 C C . SER A 1 86 ? -1.608 -16.094 6.861 1.00 89.00 86 SER A C 1
ATOM 683 O O . SER A 1 86 ? -1.582 -15.315 5.904 1.00 89.00 86 SER A O 1
ATOM 685 N N . PRO A 1 87 ? -2.305 -15.784 7.976 1.00 89.44 87 PRO A N 1
ATOM 686 C CA . PRO A 1 87 ? -2.971 -14.494 8.179 1.00 89.44 87 PRO A CA 1
ATOM 687 C C . PRO A 1 87 ? -2.060 -13.260 8.055 1.00 89.44 87 PRO A C 1
ATOM 689 O O . PRO A 1 87 ? -2.558 -12.129 8.032 1.00 89.44 87 PRO A O 1
ATOM 692 N N . ASP A 1 88 ? -0.740 -13.437 8.027 1.00 87.25 88 ASP A N 1
ATOM 693 C CA . ASP A 1 88 ? 0.217 -12.357 7.785 1.00 87.25 88 ASP A CA 1
ATOM 694 C C . ASP A 1 88 ? 0.090 -11.773 6.381 1.00 87.25 88 ASP A C 1
ATOM 696 O O . ASP A 1 88 ? 0.272 -10.569 6.221 1.00 87.25 88 ASP A O 1
ATOM 700 N N . ILE A 1 89 ? -0.301 -12.567 5.376 1.00 83.44 89 ILE A N 1
ATOM 701 C CA . ILE A 1 89 ? -0.430 -12.055 4.009 1.00 83.44 89 ILE A CA 1
ATOM 702 C C . ILE A 1 89 ? -1.508 -10.975 3.914 1.00 83.44 89 ILE A C 1
ATOM 704 O O . ILE A 1 89 ? -1.335 -9.995 3.202 1.00 83.44 89 ILE A O 1
ATOM 708 N N . ILE A 1 90 ? -2.581 -11.106 4.699 1.00 85.75 90 ILE A N 1
ATOM 709 C CA . ILE A 1 90 ? -3.744 -10.210 4.703 1.00 85.75 90 ILE A CA 1
ATOM 710 C C . ILE A 1 90 ? -3.321 -8.782 5.060 1.00 85.75 90 ILE A C 1
ATOM 712 O O . ILE A 1 90 ? -3.741 -7.823 4.449 1.00 85.75 90 ILE A O 1
ATOM 716 N N . CYS A 1 91 ? -2.562 -8.683 6.141 1.00 86.56 91 CYS A N 1
ATOM 717 C CA . CYS A 1 91 ? -2.190 -7.521 6.934 1.00 86.56 91 CYS A CA 1
ATOM 718 C C . CYS A 1 91 ? -0.778 -6.958 6.874 1.00 86.56 91 CYS A C 1
ATOM 720 O O . CYS A 1 91 ? -0.554 -5.851 7.366 1.00 86.56 91 CYS A O 1
ATOM 722 N N . HIS A 1 92 ? 0.170 -7.770 6.416 1.00 89.50 92 HIS A N 1
ATOM 723 C CA . HIS A 1 92 ? 1.497 -7.892 7.035 1.00 89.50 92 HIS A CA 1
ATOM 724 C C . HIS A 1 92 ? 1.466 -8.594 8.418 1.00 89.50 92 HIS A C 1
ATOM 726 O O . HIS A 1 92 ? 0.396 -8.865 8.992 1.00 89.50 92 HIS A O 1
ATOM 732 N N . LYS A 1 93 ? 2.663 -8.914 8.924 1.00 89.75 93 LYS A N 1
ATOM 733 C CA . LYS A 1 93 ? 2.982 -9.709 10.121 1.00 89.75 93 LYS A CA 1
ATOM 734 C C . LYS A 1 93 ? 2.244 -9.215 11.361 1.00 89.75 93 LYS A C 1
ATOM 736 O O . LYS A 1 93 ? 2.318 -8.029 11.681 1.00 89.75 93 LYS A O 1
ATOM 741 N N . SER A 1 94 ? 1.534 -10.109 12.057 1.00 92.12 94 SER A N 1
ATOM 742 C CA . SER A 1 94 ? 0.875 -9.833 13.358 1.00 92.12 94 SER A CA 1
ATOM 743 C C . SER A 1 94 ? 0.028 -8.552 13.396 1.00 92.12 94 SER A C 1
ATOM 745 O O . SER A 1 94 ? -0.125 -7.892 14.422 1.00 92.12 94 SER A O 1
ATOM 747 N N . SER A 1 95 ? -0.504 -8.172 12.243 1.00 91.06 95 SER A N 1
ATOM 748 C CA . SER A 1 95 ? -1.167 -6.890 12.049 1.00 91.06 95 SER A CA 1
ATOM 749 C C . SER A 1 95 ? -2.487 -6.759 12.799 1.00 91.06 95 SER A C 1
ATOM 751 O O . SER A 1 95 ? -3.264 -7.714 12.908 1.00 91.06 95 SER A O 1
ATOM 753 N N . THR A 1 96 ? -2.767 -5.537 13.255 1.00 90.81 96 THR A N 1
ATOM 754 C CA . THR A 1 96 ? -4.038 -5.173 13.892 1.00 90.81 96 THR A CA 1
ATOM 755 C C . THR A 1 96 ? -4.646 -3.930 13.238 1.00 90.81 96 THR A C 1
ATOM 757 O O . THR A 1 96 ? -3.909 -3.100 12.688 1.00 90.81 96 THR A O 1
ATOM 760 N N . PRO A 1 97 ? -5.988 -3.797 13.246 1.00 90.00 97 PRO A N 1
ATOM 761 C CA . PRO A 1 97 ? -6.662 -2.671 12.619 1.00 90.00 97 PRO A CA 1
ATOM 762 C C . PRO A 1 97 ? -6.157 -1.304 13.075 1.00 90.00 97 PRO A C 1
ATOM 764 O O . PRO A 1 97 ? -5.913 -1.067 14.257 1.00 90.00 97 PRO A O 1
ATOM 767 N N . GLY A 1 98 ? -6.064 -0.374 12.123 1.00 87.75 98 GLY A N 1
ATOM 768 C CA . GLY A 1 98 ? -5.827 1.034 12.430 1.00 87.75 98 GLY A CA 1
ATOM 769 C C . GLY A 1 98 ? -6.942 1.614 13.306 1.00 87.75 98 GLY A C 1
ATOM 770 O O . GLY A 1 98 ? -8.106 1.222 13.217 1.00 87.75 98 GLY A O 1
ATOM 771 N N . GLN A 1 99 ? -6.594 2.591 14.140 1.00 89.12 99 GLN A N 1
ATOM 772 C CA . GLN A 1 99 ? -7.518 3.210 15.100 1.00 89.12 99 GLN A CA 1
ATOM 773 C C . GLN A 1 99 ? -8.313 4.376 14.492 1.00 89.12 99 GLN A C 1
ATOM 775 O O . GLN A 1 99 ? -9.259 4.882 15.096 1.00 89.12 99 GLN A O 1
ATOM 780 N N . LYS A 1 100 ? -7.931 4.824 13.292 1.00 86.94 100 LYS A N 1
ATOM 781 C CA . LYS A 1 100 ? -8.635 5.836 12.496 1.00 86.94 100 LYS A CA 1
ATOM 782 C C . LYS A 1 100 ? -8.939 5.305 11.096 1.00 86.94 100 LYS A C 1
ATOM 784 O O . LYS A 1 100 ? -8.491 4.237 10.698 1.00 86.94 100 LYS A O 1
ATOM 789 N N . TYR A 1 101 ? -9.684 6.086 10.325 1.00 83.56 101 TYR A N 1
ATOM 790 C CA . TYR A 1 101 ? -9.954 5.822 8.915 1.00 83.56 101 TYR A CA 1
ATOM 791 C C . TYR A 1 101 ? -9.758 7.092 8.086 1.00 83.56 101 TYR A C 1
ATOM 793 O O . TYR A 1 101 ? -9.956 8.207 8.573 1.00 83.56 101 TYR A O 1
ATOM 801 N N . VAL A 1 102 ? -9.391 6.913 6.817 1.00 81.69 102 VAL A N 1
ATOM 802 C CA . VAL A 1 102 ? -9.325 7.995 5.829 1.00 81.69 102 VAL A CA 1
ATOM 803 C C . VAL A 1 102 ? -10.631 8.010 5.045 1.00 81.69 102 VAL A C 1
ATOM 805 O O . VAL A 1 102 ? -11.080 6.983 4.544 1.00 81.69 102 VAL A O 1
ATOM 808 N N . THR A 1 103 ? -11.255 9.182 4.940 1.00 79.81 103 THR A N 1
ATOM 809 C CA . THR A 1 103 ? -12.474 9.346 4.144 1.00 79.81 103 THR A CA 1
ATOM 810 C C . THR A 1 103 ? -12.104 9.560 2.683 1.00 79.81 103 THR A C 1
ATOM 812 O O . THR A 1 103 ? -11.404 10.519 2.359 1.00 79.81 103 THR A O 1
ATOM 815 N N . VAL A 1 104 ? -12.622 8.708 1.799 1.00 77.69 104 VAL A N 1
ATOM 816 C CA . VAL A 1 104 ? -12.355 8.757 0.356 1.00 77.69 104 VAL A CA 1
ATOM 817 C C . VAL A 1 104 ? -13.665 8.882 -0.414 1.00 77.69 104 VAL A C 1
ATOM 819 O O . VAL A 1 104 ? -14.677 8.300 -0.019 1.00 77.69 104 VAL A O 1
ATOM 822 N N . THR A 1 105 ? -13.648 9.663 -1.494 1.00 79.25 105 THR A N 1
ATOM 823 C CA . THR A 1 105 ? -14.799 9.830 -2.391 1.00 79.25 105 THR A CA 1
ATOM 824 C C . THR A 1 105 ? -14.702 8.818 -3.535 1.00 79.25 105 THR A C 1
ATOM 826 O O . THR A 1 105 ? -13.632 8.671 -4.128 1.00 79.25 105 THR A O 1
ATOM 829 N N . ALA A 1 106 ? -15.792 8.131 -3.882 1.00 78.88 106 ALA A N 1
ATOM 830 C CA . ALA A 1 106 ? -15.817 7.297 -5.088 1.00 78.88 106 ALA A CA 1
ATOM 831 C C . ALA A 1 106 ? -15.444 8.126 -6.335 1.00 78.88 106 ALA A C 1
ATOM 833 O O . ALA A 1 106 ? -15.851 9.283 -6.460 1.00 78.88 106 ALA A O 1
ATOM 834 N N . GLY A 1 107 ? -14.635 7.566 -7.236 1.00 82.06 107 GLY A N 1
ATOM 835 C CA . GLY A 1 107 ? -14.099 8.285 -8.3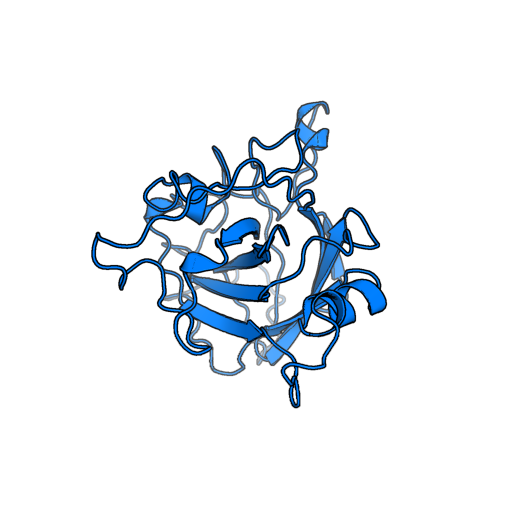98 1.00 82.06 107 GLY A CA 1
ATOM 836 C C . GLY A 1 107 ? -12.913 9.212 -8.116 1.00 82.06 107 GLY A C 1
ATOM 837 O O . GLY A 1 107 ? -12.376 9.780 -9.063 1.00 82.06 107 GLY A O 1
ATOM 838 N N . SER A 1 108 ? -12.513 9.405 -6.853 1.00 85.50 108 SER A N 1
ATOM 839 C CA . SER A 1 108 ? -11.331 10.211 -6.511 1.00 85.50 108 SER A CA 1
ATOM 840 C C . SER A 1 108 ? -10.046 9.381 -6.513 1.00 85.50 108 SER A C 1
ATOM 842 O O . SER A 1 108 ? -10.086 8.151 -6.473 1.00 85.50 108 SER A O 1
ATOM 844 N N . THR A 1 109 ? -8.907 10.069 -6.530 1.00 88.38 109 THR A N 1
ATOM 845 C CA . THR A 1 109 ? -7.582 9.457 -6.397 1.00 88.38 109 THR A CA 1
ATOM 846 C C . THR A 1 109 ? -7.065 9.610 -4.968 1.00 88.38 109 THR A C 1
ATOM 848 O O . THR A 1 109 ? -7.137 10.693 -4.381 1.00 88.38 109 THR A O 1
ATOM 851 N N . ILE A 1 110 ? -6.532 8.519 -4.420 1.00 88.81 110 ILE A N 1
ATOM 852 C CA . ILE A 1 110 ? -5.735 8.484 -3.192 1.00 88.81 110 ILE A CA 1
ATOM 853 C C . ILE A 1 110 ? -4.261 8.503 -3.596 1.00 88.81 110 ILE A C 1
ATOM 855 O O . ILE A 1 110 ? -3.876 7.779 -4.508 1.00 88.81 110 ILE A O 1
ATOM 859 N N . GLN A 1 111 ? -3.438 9.286 -2.903 1.00 92.94 111 GLN A N 1
ATOM 860 C CA . GLN A 1 111 ? -1.983 9.247 -3.053 1.00 92.94 111 GLN A CA 1
ATOM 861 C C . GLN A 1 111 ? -1.355 8.575 -1.839 1.00 92.94 111 GLN A C 1
ATOM 863 O O . GLN A 1 111 ? -1.718 8.875 -0.697 1.00 92.94 111 GLN A O 1
ATOM 868 N N . LEU A 1 112 ? -0.398 7.695 -2.090 1.00 93.00 112 LEU A N 1
ATOM 869 C CA . LEU A 1 112 ? 0.274 6.886 -1.089 1.00 93.00 112 LEU A CA 1
ATOM 870 C C . LEU A 1 112 ? 1.765 7.167 -1.168 1.00 93.00 112 LEU A C 1
ATOM 872 O O . LEU A 1 112 ? 2.427 6.747 -2.112 1.00 93.00 112 LEU A O 1
ATOM 876 N N . GLN A 1 113 ? 2.280 7.893 -0.184 1.00 94.00 113 GLN A N 1
ATOM 877 C CA . GLN A 1 113 ? 3.709 8.145 -0.070 1.00 94.00 113 GLN A CA 1
ATOM 878 C C . GLN A 1 113 ? 4.355 6.981 0.668 1.00 94.00 113 GLN A C 1
ATOM 880 O O . GLN A 1 113 ? 4.064 6.766 1.850 1.00 94.00 113 GLN A O 1
ATOM 885 N N . TRP A 1 114 ? 5.259 6.282 -0.004 1.00 92.81 114 TRP A N 1
ATOM 886 C CA . TRP A 1 114 ? 6.093 5.258 0.607 1.00 92.81 114 TRP A CA 1
ATOM 887 C C . TRP A 1 114 ? 7.376 5.851 1.187 1.00 92.81 114 TRP A C 1
ATOM 889 O O . TRP A 1 114 ? 7.833 6.911 0.756 1.00 92.81 114 TRP A O 1
ATOM 899 N N . ASN A 1 115 ? 7.917 5.161 2.186 1.00 90.94 115 ASN A N 1
ATOM 900 C CA . ASN A 1 115 ? 9.219 5.388 2.793 1.00 90.94 115 ASN A CA 1
ATOM 901 C C . ASN A 1 115 ? 9.991 4.047 2.795 1.00 90.94 115 ASN A C 1
ATOM 903 O O . ASN A 1 115 ? 9.385 3.040 3.171 1.00 90.94 115 ASN A O 1
ATOM 907 N N . PRO A 1 116 ? 11.281 4.000 2.410 1.00 90.88 116 PRO A N 1
ATOM 908 C CA . PRO A 1 116 ? 12.103 5.124 1.964 1.00 90.88 116 PRO A CA 1
ATOM 909 C C . PRO A 1 116 ? 11.602 5.746 0.653 1.00 90.88 116 PRO A C 1
ATOM 911 O O . PRO A 1 116 ? 10.957 5.088 -0.160 1.00 90.88 116 PRO A O 1
ATOM 914 N N . ALA A 1 117 ? 11.869 7.041 0.496 1.00 90.81 117 ALA A N 1
ATOM 915 C CA . ALA A 1 117 ? 11.678 7.783 -0.744 1.00 90.81 117 ALA A CA 1
ATOM 916 C C . ALA A 1 117 ? 13.035 8.416 -1.129 1.00 90.81 117 ALA A C 1
ATOM 918 O O . ALA A 1 117 ? 13.515 9.273 -0.382 1.00 90.81 117 ALA A O 1
ATOM 919 N N . PRO A 1 118 ? 13.669 8.013 -2.247 1.00 91.94 118 PRO A N 1
ATOM 920 C CA . PRO A 1 118 ? 13.172 7.042 -3.219 1.00 91.94 118 PRO A CA 1
ATOM 921 C C . PRO A 1 118 ? 13.157 5.597 -2.687 1.00 91.94 118 PRO A C 1
ATOM 923 O O . PRO A 1 118 ? 13.969 5.214 -1.845 1.00 91.94 118 PRO A O 1
ATOM 926 N N . TRP A 1 119 ? 12.225 4.806 -3.213 1.00 89.25 119 TRP A N 1
ATOM 927 C CA . TRP A 1 119 ? 12.161 3.359 -3.067 1.00 89.25 119 TRP A CA 1
ATOM 928 C C . TRP A 1 119 ? 13.419 2.715 -3.674 1.00 89.25 119 TRP A C 1
ATOM 930 O O . TRP A 1 119 ? 13.935 3.242 -4.665 1.00 89.25 119 TRP A O 1
ATOM 940 N N . PRO A 1 120 ? 13.945 1.610 -3.115 1.00 86.62 120 PRO A N 1
ATOM 941 C CA . PRO A 1 120 ? 15.182 1.023 -3.618 1.00 86.62 120 PRO A CA 1
ATOM 942 C C . PRO A 1 120 ? 15.023 0.475 -5.046 1.00 86.62 120 PRO A C 1
ATOM 944 O O . PRO A 1 120 ? 14.070 -0.239 -5.350 1.00 86.62 120 PRO A O 1
ATOM 947 N N . GLU A 1 121 ? 15.977 0.798 -5.921 1.00 86.31 121 GLU A N 1
ATOM 948 C CA . GLU A 1 121 ? 15.908 0.485 -7.357 1.00 86.31 121 GLU A CA 1
ATOM 949 C C . GLU A 1 121 ? 15.910 -1.016 -7.660 1.00 86.31 121 GLU A C 1
ATOM 951 O O . GLU A 1 121 ? 15.255 -1.458 -8.598 1.00 86.31 121 GLU A O 1
ATOM 956 N N . SER A 1 122 ? 16.590 -1.819 -6.840 1.00 80.31 122 SER A N 1
ATOM 957 C CA . SER A 1 122 ? 16.664 -3.271 -7.025 1.00 80.31 122 SER A CA 1
ATOM 958 C C . SER A 1 122 ? 15.359 -4.010 -6.702 1.00 80.31 122 SER A C 1
ATOM 960 O O . SER A 1 122 ? 15.259 -5.210 -6.952 1.00 80.31 122 SER A O 1
ATOM 962 N N . HIS A 1 123 ? 14.344 -3.319 -6.177 1.00 81.25 123 HIS A N 1
ATOM 963 C CA . HIS A 1 123 ? 13.083 -3.905 -5.721 1.00 81.25 123 HIS A CA 1
ATOM 964 C C . HIS A 1 123 ? 11.964 -3.679 -6.724 1.00 81.25 123 HIS A C 1
ATOM 966 O O . HIS A 1 123 ? 10.962 -3.035 -6.415 1.00 81.25 123 HIS A O 1
ATOM 972 N N . VAL A 1 124 ? 12.156 -4.208 -7.927 1.00 83.00 124 VAL A N 1
ATOM 973 C CA . VAL A 1 124 ? 11.194 -4.117 -9.027 1.00 83.00 124 VAL A CA 1
ATOM 974 C C . VAL A 1 124 ? 10.110 -5.181 -8.938 1.00 83.00 124 VAL A C 1
ATOM 976 O O . VAL A 1 124 ? 10.308 -6.213 -8.315 1.00 83.00 124 VAL A O 1
ATOM 979 N N . GLY A 1 125 ? 8.970 -4.947 -9.579 1.00 81.31 125 GLY A N 1
ATOM 980 C CA . GLY A 1 125 ? 7.876 -5.911 -9.654 1.00 81.31 125 GLY A CA 1
ATOM 981 C C . GLY A 1 125 ? 6.522 -5.222 -9.834 1.00 81.31 125 GLY A C 1
ATOM 982 O O . GLY A 1 125 ? 6.476 -4.021 -10.133 1.00 81.31 125 GLY A O 1
ATOM 983 N N . PRO A 1 126 ? 5.402 -5.956 -9.740 1.00 81.81 126 PRO A N 1
ATOM 984 C CA . PRO A 1 126 ? 4.090 -5.359 -9.897 1.00 81.81 126 PRO A CA 1
ATOM 985 C C . PRO A 1 126 ? 3.625 -4.635 -8.630 1.00 81.81 126 PRO A C 1
ATOM 987 O O . PRO A 1 126 ? 3.916 -5.035 -7.505 1.00 81.81 126 PRO A O 1
ATOM 990 N N . ILE A 1 127 ? 2.806 -3.602 -8.819 1.00 84.19 127 ILE A N 1
ATOM 991 C CA . ILE A 1 127 ? 2.064 -2.939 -7.745 1.00 84.19 127 ILE A CA 1
ATOM 992 C C . ILE A 1 127 ? 0.585 -3.279 -7.926 1.00 84.19 127 ILE A C 1
ATOM 994 O O . ILE A 1 127 ? 0.019 -3.074 -9.005 1.00 84.19 127 ILE A O 1
ATOM 998 N N . ILE A 1 128 ? -0.037 -3.849 -6.891 1.00 81.00 128 ILE A N 1
ATOM 999 C CA . ILE A 1 128 ? -1.419 -4.340 -6.936 1.00 81.00 128 ILE A CA 1
ATOM 1000 C C . ILE A 1 128 ? -2.219 -3.771 -5.773 1.00 81.00 128 ILE A C 1
ATOM 1002 O O . ILE A 1 128 ? -1.851 -3.921 -4.609 1.00 81.00 128 ILE A O 1
ATOM 1006 N N . ASP A 1 129 ? -3.365 -3.190 -6.098 1.00 80.50 129 ASP A N 1
ATOM 1007 C CA . ASP A 1 129 ? -4.287 -2.584 -5.153 1.00 80.50 129 ASP A CA 1
ATOM 1008 C C . ASP A 1 129 ? -5.532 -3.454 -4.991 1.00 80.50 129 ASP A C 1
ATOM 1010 O O . ASP A 1 129 ? -6.139 -3.906 -5.964 1.00 80.50 129 ASP A O 1
ATOM 1014 N N . TYR A 1 130 ? -5.958 -3.637 -3.749 1.00 78.94 130 TYR A N 1
ATOM 1015 C CA . TYR A 1 130 ? -7.139 -4.384 -3.356 1.00 78.94 130 TYR A CA 1
ATOM 1016 C C . TYR A 1 130 ? -7.995 -3.576 -2.386 1.00 78.94 130 TYR A C 1
ATOM 1018 O O . TYR A 1 130 ? -7.519 -2.740 -1.612 1.00 78.94 130 TYR A O 1
ATOM 1026 N N . LEU A 1 131 ? -9.285 -3.890 -2.381 1.00 78.75 131 LEU A N 1
ATOM 1027 C CA . LEU A 1 131 ? -10.244 -3.344 -1.441 1.00 78.75 131 LEU A CA 1
ATOM 1028 C C . LEU A 1 131 ? -11.088 -4.450 -0.827 1.00 78.75 131 LEU A C 1
ATOM 1030 O O . LEU A 1 131 ? -11.632 -5.280 -1.549 1.00 78.75 131 LEU A O 1
ATOM 1034 N N . ALA A 1 132 ? -11.264 -4.413 0.490 1.00 80.00 132 ALA A N 1
ATOM 1035 C CA . ALA A 1 132 ? -12.238 -5.246 1.184 1.00 80.00 132 ALA A CA 1
ATOM 1036 C C . ALA A 1 132 ? -13.235 -4.371 1.957 1.00 80.00 132 ALA A C 1
ATOM 1038 O O . ALA A 1 132 ? -12.813 -3.481 2.704 1.00 80.00 132 ALA A O 1
ATOM 1039 N N . PRO A 1 133 ? -14.554 -4.592 1.821 1.00 77.94 133 PRO A N 1
ATOM 1040 C CA . PRO A 1 133 ? -15.530 -3.916 2.663 1.00 77.94 133 PRO A CA 1
ATOM 1041 C C . PRO A 1 133 ? -15.346 -4.349 4.120 1.00 77.94 133 PRO A C 1
ATOM 1043 O O . PRO A 1 133 ? -15.109 -5.521 4.404 1.00 77.94 133 PRO A O 1
ATOM 1046 N N . CYS A 1 134 ? -15.485 -3.408 5.050 1.00 76.06 134 CYS A N 1
ATOM 1047 C CA . CYS A 1 134 ? -15.430 -3.735 6.472 1.00 76.06 134 CYS A CA 1
ATOM 1048 C C . CYS A 1 134 ? -16.765 -4.371 6.902 1.00 76.06 134 CYS A C 1
ATOM 1050 O O . CYS A 1 134 ? -17.809 -3.719 6.748 1.00 76.06 134 CYS A O 1
ATOM 1052 N N . PRO A 1 135 ? -16.766 -5.606 7.441 1.00 70.31 135 PRO A N 1
ATOM 1053 C CA . PRO A 1 135 ? -17.945 -6.218 8.044 1.00 70.31 135 PRO A CA 1
ATOM 1054 C C . PRO A 1 135 ? -18.545 -5.277 9.094 1.00 70.31 135 PRO A C 1
ATOM 1056 O O . PRO A 1 135 ? -17.813 -4.525 9.738 1.00 70.31 135 PRO A O 1
ATOM 1059 N N . SER A 1 136 ? -19.878 -5.246 9.192 1.00 68.44 136 SER A N 1
ATOM 1060 C CA . SER A 1 136 ? -20.652 -4.370 10.098 1.00 68.44 136 SER A CA 1
ATOM 1061 C C . SER A 1 136 ? -20.337 -2.861 10.031 1.00 68.44 136 SER A C 1
ATOM 1063 O O . SER A 1 136 ? -20.775 -2.085 10.879 1.00 68.44 136 SER A O 1
ATOM 1065 N N . GLY A 1 137 ? -19.617 -2.408 8.997 1.00 65.44 137 GLY A N 1
ATOM 1066 C CA . GLY A 1 137 ? -19.328 -0.997 8.748 1.00 65.44 137 GLY A CA 1
ATOM 1067 C C . GLY A 1 137 ? -18.230 -0.388 9.626 1.00 65.44 137 GLY A C 1
ATOM 1068 O O . GLY A 1 137 ? -18.021 0.827 9.534 1.00 65.44 137 GLY A O 1
ATOM 1069 N N . SER A 1 138 ? -17.519 -1.177 10.443 1.00 79.25 138 SER A N 1
ATOM 1070 C CA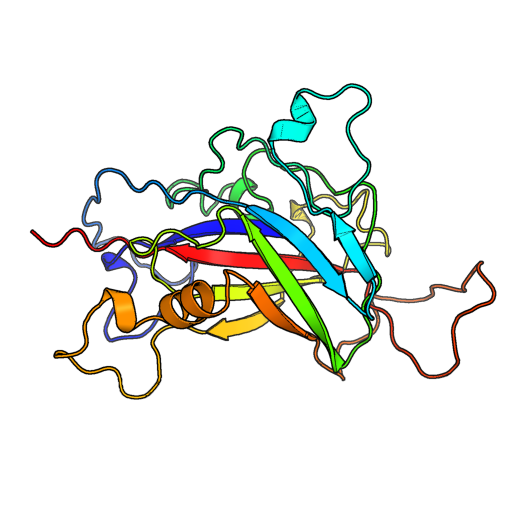 . SER A 1 138 ? -16.383 -0.702 11.248 1.00 79.25 138 SER A CA 1
ATOM 1071 C C . SER A 1 138 ? -15.068 -1.335 10.804 1.00 79.25 138 SER A C 1
ATOM 1073 O O . SER A 1 138 ? -14.871 -2.540 10.912 1.00 79.25 138 SER A O 1
ATOM 1075 N N . CYS A 1 139 ? -14.138 -0.503 10.335 1.00 81.81 139 CYS A N 1
ATOM 1076 C CA . CYS A 1 139 ? -12.807 -0.946 9.917 1.00 81.81 139 CYS A CA 1
ATOM 1077 C C . CYS A 1 139 ? -11.786 -0.982 11.059 1.00 81.81 139 CYS A C 1
ATOM 1079 O O . CYS A 1 139 ? -10.688 -1.480 10.851 1.00 81.81 139 CYS A O 1
ATOM 1081 N N . THR A 1 140 ? -12.116 -0.444 12.237 1.00 87.00 140 THR A N 1
ATOM 1082 C CA . THR A 1 140 ? -11.181 -0.354 13.374 1.00 87.00 140 THR A CA 1
ATOM 1083 C C . THR A 1 140 ? -11.241 -1.577 14.287 1.00 87.00 140 THR A C 1
ATOM 1085 O O . THR A 1 140 ? -10.369 -1.746 15.125 1.00 87.00 140 THR A O 1
ATOM 1088 N N . ASN A 1 141 ? -12.263 -2.426 14.131 1.00 87.12 141 ASN A N 1
ATOM 1089 C CA . ASN A 1 141 ? -12.485 -3.622 14.954 1.00 87.12 141 ASN A CA 1
ATOM 1090 C C . ASN A 1 141 ? -12.695 -4.883 14.093 1.00 87.12 141 ASN A C 1
ATOM 1092 O O . ASN A 1 141 ? -13.199 -5.889 14.584 1.00 87.12 141 ASN A O 1
ATOM 1096 N N . VAL A 1 142 ? -12.389 -4.817 12.794 1.00 86.00 142 VAL A N 1
ATOM 1097 C CA . VAL A 1 142 ? -12.595 -5.942 11.878 1.00 86.00 142 VAL A CA 1
ATOM 1098 C C . VAL A 1 142 ? -11.595 -7.060 12.165 1.00 86.00 142 VAL A C 1
ATOM 1100 O O . VAL A 1 142 ? -10.392 -6.814 12.269 1.00 86.00 142 VAL A O 1
ATOM 1103 N N . ALA A 1 143 ? -12.078 -8.300 12.234 1.00 89.38 143 ALA A N 1
ATOM 1104 C CA . ALA A 1 143 ? -11.203 -9.459 12.189 1.00 89.38 143 ALA A CA 1
ATOM 1105 C C . ALA A 1 143 ? -10.634 -9.589 10.772 1.00 89.38 143 ALA A C 1
ATOM 1107 O O . ALA A 1 143 ? -11.372 -9.751 9.802 1.00 89.38 143 ALA A O 1
ATOM 1108 N N . LYS A 1 144 ? -9.308 -9.506 10.632 1.00 87.38 144 LYS A N 1
ATOM 1109 C CA . LYS A 1 144 ? -8.657 -9.468 9.314 1.00 87.38 144 LYS A CA 1
ATOM 1110 C C . LYS A 1 144 ? -8.972 -10.685 8.432 1.00 87.38 144 LYS A C 1
ATOM 1112 O O . LYS A 1 144 ? -9.058 -10.544 7.220 1.00 87.38 144 LYS A O 1
ATOM 1117 N N . ALA A 1 145 ? -9.227 -11.846 9.041 1.00 88.38 145 ALA A N 1
ATOM 1118 C CA . ALA A 1 145 ? -9.627 -13.074 8.349 1.00 88.38 145 ALA A CA 1
ATOM 1119 C C . ALA A 1 145 ? -11.017 -12.997 7.677 1.00 88.38 145 ALA A C 1
ATOM 1121 O O . ALA A 1 145 ? -11.286 -13.739 6.730 1.00 88.38 145 ALA A O 1
ATOM 1122 N N . ASP A 1 146 ? -11.879 -12.074 8.113 1.00 87.75 146 ASP A N 1
ATOM 1123 C CA . ASP A 1 146 ? -13.215 -11.874 7.536 1.00 87.75 146 ASP A CA 1
ATOM 1124 C C . ASP A 1 146 ? -13.183 -10.997 6.276 1.00 87.75 146 ASP A C 1
ATOM 1126 O O . ASP A 1 146 ? -14.178 -10.897 5.552 1.00 87.75 146 ASP A O 1
ATOM 1130 N N . LEU A 1 147 ? -12.049 -10.348 5.990 1.00 83.19 147 LEU A N 1
ATOM 1131 C CA . LEU A 1 147 ? -11.899 -9.475 4.834 1.00 83.19 147 LEU A CA 1
ATOM 1132 C C . LEU A 1 147 ? -11.909 -10.293 3.539 1.00 83.19 147 LEU A C 1
ATOM 1134 O O . LEU A 1 147 ? -11.114 -11.211 3.344 1.00 83.19 147 LEU A O 1
ATOM 1138 N N . LYS A 1 148 ? -12.802 -9.919 2.621 1.00 82.44 148 LYS A N 1
ATOM 1139 C CA . LYS A 1 148 ? -12.861 -10.463 1.260 1.00 82.44 148 LYS A CA 1
ATOM 1140 C C . LYS A 1 148 ? -12.417 -9.385 0.283 1.00 82.44 148 LYS A C 1
ATOM 1142 O O . LYS A 1 148 ? -13.140 -8.419 0.045 1.00 82.44 148 LYS A O 1
ATOM 1147 N N . PHE A 1 149 ? -11.197 -9.536 -0.221 1.00 79.56 149 PHE A N 1
ATOM 1148 C CA . PHE A 1 149 ? -10.565 -8.555 -1.091 1.00 79.56 149 PHE A CA 1
ATOM 1149 C C . PHE A 1 149 ? -11.020 -8.697 -2.538 1.00 79.56 149 PHE A C 1
ATOM 1151 O O . PHE A 1 149 ? -11.090 -9.793 -3.087 1.00 79.56 149 PHE A O 1
ATOM 1158 N N . VAL A 1 150 ? -11.268 -7.554 -3.165 1.00 78.62 150 VAL A N 1
ATOM 1159 C CA . VAL A 1 150 ? -11.482 -7.403 -4.601 1.00 78.62 150 VAL A CA 1
ATOM 1160 C C . VAL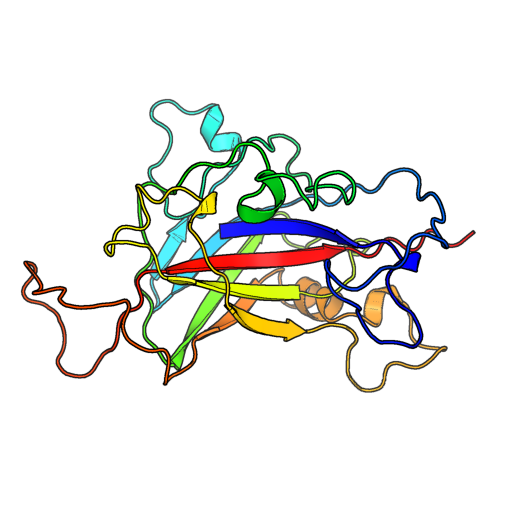 A 1 150 ? -10.320 -6.593 -5.154 1.00 78.62 150 VAL A C 1
ATOM 1162 O O . VAL A 1 150 ? -9.963 -5.559 -4.586 1.00 78.62 150 VAL A O 1
ATOM 1165 N N . LYS A 1 151 ? -9.719 -7.058 -6.250 1.00 78.06 151 LYS A N 1
ATOM 1166 C CA . LYS A 1 151 ? -8.657 -6.321 -6.941 1.00 78.06 151 LYS A CA 1
ATOM 1167 C C . LYS A 1 151 ? -9.232 -5.027 -7.522 1.00 78.06 151 LYS A C 1
ATOM 1169 O O . LYS A 1 151 ? -10.244 -5.059 -8.216 1.00 78.06 151 LYS A O 1
ATOM 1174 N N . LEU A 1 152 ? -8.594 -3.901 -7.222 1.00 76.75 152 LEU A N 1
ATOM 1175 C CA . LEU A 1 152 ? -8.934 -2.584 -7.759 1.00 76.75 152 LEU A CA 1
ATOM 1176 C C . LEU A 1 152 ? -8.100 -2.247 -8.989 1.00 76.75 152 LEU A C 1
ATOM 1178 O O . LEU A 1 152 ? -8.641 -1.800 -9.995 1.00 76.75 152 LEU A O 1
ATOM 1182 N N . ALA A 1 153 ? -6.788 -2.440 -8.885 1.00 79.38 153 ALA A N 1
ATOM 1183 C CA . ALA A 1 153 ? -5.837 -2.097 -9.926 1.00 79.38 153 ALA A CA 1
ATOM 1184 C C . ALA A 1 153 ? -4.606 -2.999 -9.836 1.00 79.38 153 ALA A C 1
ATOM 1186 O O . ALA A 1 153 ? -4.293 -3.551 -8.782 1.00 79.38 153 ALA A O 1
ATOM 1187 N N . GLN A 1 154 ? -3.918 -3.149 -10.960 1.00 82.19 154 GLN A N 1
ATOM 1188 C CA . GLN A 1 154 ? -2.638 -3.833 -11.064 1.00 82.19 154 GLN A CA 1
ATOM 1189 C C . GLN A 1 154 ? -1.831 -3.157 -12.162 1.00 82.19 154 GLN A C 1
ATOM 1191 O O . GLN A 1 154 ? -2.350 -2.923 -13.254 1.00 82.19 154 GLN A O 1
ATOM 1196 N N . GLN A 1 155 ? -0.564 -2.884 -11.881 1.00 84.50 155 GLN A N 1
ATOM 1197 C CA . GLN A 1 155 ? 0.416 -2.478 -12.880 1.00 84.50 155 GLN A CA 1
ATOM 1198 C C . GLN A 1 155 ? 1.677 -3.332 -12.701 1.00 84.50 155 GLN A C 1
ATOM 1200 O O . GLN A 1 155 ? 2.043 -3.651 -11.574 1.00 84.50 155 GLN A O 1
ATOM 1205 N N . ALA A 1 156 ? 2.295 -3.754 -13.804 1.00 86.88 156 ALA A N 1
ATOM 1206 C CA . ALA A 1 156 ? 3.400 -4.716 -13.815 1.00 86.88 156 ALA A CA 1
ATOM 1207 C C . ALA A 1 156 ? 4.522 -4.251 -14.761 1.00 86.88 156 ALA A C 1
ATOM 1209 O O . ALA A 1 156 ? 5.069 -3.167 -14.574 1.00 86.88 156 ALA A O 1
ATOM 1210 N N . LEU A 1 157 ? 4.873 -5.041 -15.775 1.00 87.75 157 LEU A N 1
ATOM 1211 C CA . LEU A 1 157 ? 5.765 -4.593 -16.841 1.00 87.75 157 LEU A CA 1
ATOM 1212 C C . LEU A 1 157 ? 5.146 -3.412 -17.601 1.00 87.75 157 LEU A C 1
ATOM 1214 O O . LEU A 1 157 ? 3.933 -3.365 -17.833 1.00 87.75 157 LEU A O 1
ATOM 1218 N N . LYS A 1 158 ? 5.988 -2.455 -17.992 1.00 91.12 158 LYS A N 1
ATOM 1219 C CA . LYS A 1 158 ? 5.589 -1.308 -18.810 1.00 91.12 158 LYS A CA 1
ATOM 1220 C C . LYS A 1 158 ? 5.232 -1.759 -20.227 1.00 91.12 158 LYS A C 1
ATOM 1222 O O . LYS A 1 158 ? 5.691 -2.790 -20.719 1.00 91.12 158 LYS A O 1
ATOM 1227 N N . ALA A 1 159 ? 4.430 -0.954 -20.916 1.00 91.69 159 ALA A N 1
ATOM 1228 C CA . ALA A 1 159 ? 4.142 -1.192 -22.325 1.00 91.69 159 ALA A CA 1
ATOM 1229 C C . ALA A 1 159 ? 5.431 -1.106 -23.164 1.00 91.69 159 ALA A C 1
ATOM 1231 O O . ALA A 1 159 ? 6.242 -0.202 -22.970 1.00 91.69 159 ALA A O 1
ATOM 1232 N N . GLY A 1 160 ? 5.604 -2.032 -24.111 1.00 89.81 160 GLY A N 1
ATOM 1233 C CA . GLY A 1 160 ? 6.751 -2.035 -25.026 1.00 89.81 160 GLY A CA 1
ATOM 1234 C C . GLY A 1 160 ? 8.053 -2.603 -24.449 1.00 89.81 160 GLY A C 1
ATOM 1235 O O . GLY A 1 160 ? 9.098 -2.435 -25.073 1.00 89.81 160 GLY A O 1
ATOM 1236 N N . VAL A 1 161 ? 8.014 -3.277 -23.294 1.00 89.31 161 VAL A N 1
ATOM 1237 C CA . VAL A 1 161 ? 9.160 -4.051 -22.788 1.00 89.31 161 VAL A CA 1
ATOM 1238 C C . VAL A 1 161 ? 9.535 -5.144 -23.792 1.00 89.31 161 VAL A C 1
ATOM 1240 O O . VAL A 1 161 ? 8.680 -5.865 -24.303 1.00 89.31 161 VAL A O 1
ATOM 1243 N N . THR A 1 162 ? 10.833 -5.268 -24.057 1.00 89.44 162 THR A N 1
ATOM 1244 C CA . THR A 1 162 ? 11.426 -6.304 -24.913 1.00 89.44 162 THR A CA 1
ATOM 1245 C C . THR A 1 162 ? 12.519 -7.041 -24.144 1.00 89.44 162 THR A C 1
ATOM 1247 O O . THR A 1 162 ? 12.930 -6.601 -23.073 1.00 89.44 162 THR A O 1
ATOM 1250 N N . SER A 1 163 ? 13.067 -8.113 -24.718 1.00 84.44 163 SER A N 1
ATOM 1251 C CA . SER A 1 163 ? 14.224 -8.822 -24.149 1.00 84.44 163 SER A CA 1
ATOM 1252 C C . SER A 1 163 ? 15.485 -7.958 -24.012 1.00 84.44 163 SER A C 1
ATOM 1254 O O . SER A 1 163 ? 16.382 -8.311 -23.257 1.00 84.44 163 SER A O 1
ATOM 1256 N N . SER A 1 164 ? 15.563 -6.834 -24.730 1.00 89.38 164 SER A N 1
ATOM 1257 C CA . SER A 1 164 ? 16.678 -5.881 -24.643 1.00 89.38 164 SER A CA 1
ATOM 1258 C C . SER A 1 164 ? 16.460 -4.768 -23.613 1.00 89.38 164 SER A C 1
ATOM 1260 O O . SER A 1 164 ? 17.352 -3.951 -23.384 1.00 89.38 164 SER A O 1
ATOM 1262 N N . THR A 1 165 ? 15.270 -4.696 -23.011 1.00 87.75 165 THR A N 1
ATOM 1263 C CA . THR A 1 165 ? 14.952 -3.681 -22.010 1.00 87.75 165 THR A CA 1
ATOM 1264 C C . THR A 1 165 ? 15.693 -3.988 -20.714 1.00 87.75 165 THR A C 1
ATOM 1266 O O . THR A 1 165 ? 15.608 -5.097 -20.197 1.00 87.75 165 THR A O 1
ATOM 1269 N N . ASP A 1 166 ? 16.380 -2.982 -20.171 1.00 89.81 166 ASP A N 1
ATOM 1270 C CA . ASP A 1 166 ? 16.955 -3.038 -18.826 1.00 89.81 166 ASP A CA 1
ATOM 1271 C C . ASP A 1 166 ? 15.877 -3.454 -17.817 1.00 89.81 166 ASP A C 1
ATOM 1273 O O . ASP A 1 166 ? 14.854 -2.776 -17.674 1.00 89.81 166 ASP A O 1
ATOM 1277 N N . TRP A 1 167 ? 16.113 -4.575 -17.134 1.00 85.12 167 TRP A N 1
ATOM 1278 C CA . TRP A 1 167 ? 15.156 -5.185 -16.221 1.00 85.12 167 TRP A CA 1
ATOM 1279 C C . TRP A 1 167 ? 14.705 -4.231 -15.118 1.00 85.12 167 TRP A C 1
ATOM 1281 O O . TRP A 1 167 ? 13.515 -4.173 -14.810 1.00 85.12 167 TRP A O 1
ATOM 1291 N N . LEU A 1 168 ? 15.616 -3.409 -14.588 1.00 87.81 168 LEU A N 1
ATOM 1292 C CA . LEU A 1 168 ? 15.281 -2.447 -13.539 1.00 87.81 168 LEU A CA 1
ATOM 1293 C C . LEU A 1 168 ? 14.310 -1.373 -14.046 1.00 87.81 168 LEU A C 1
ATOM 1295 O O . LEU A 1 168 ? 13.468 -0.884 -13.301 1.00 87.81 168 LEU A O 1
ATOM 1299 N N . LYS A 1 169 ? 14.362 -1.066 -15.348 1.00 91.56 169 LYS A N 1
ATOM 1300 C CA . LYS A 1 169 ? 13.498 -0.081 -16.018 1.00 91.56 169 LYS A CA 1
ATOM 1301 C C . LYS A 1 169 ? 12.238 -0.691 -16.634 1.00 91.56 169 LYS A C 1
ATOM 1303 O O . LYS A 1 169 ? 11.361 0.054 -17.081 1.00 91.56 169 LYS A O 1
ATOM 1308 N N . ALA A 1 170 ? 12.140 -2.020 -16.679 1.00 89.69 170 ALA A N 1
ATOM 1309 C CA . ALA A 1 170 ? 11.043 -2.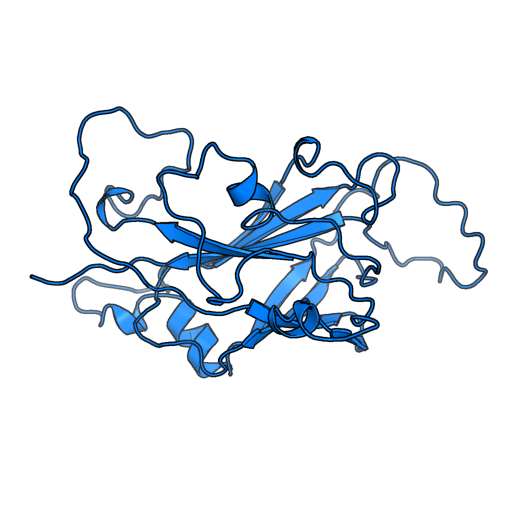736 -17.321 1.00 89.69 170 ALA A CA 1
ATOM 1310 C C . ALA A 1 170 ? 9.733 -2.666 -16.521 1.00 89.69 170 ALA A C 1
ATOM 1312 O O . ALA A 1 170 ? 8.651 -2.766 -17.098 1.00 89.69 170 ALA A O 1
ATOM 1313 N N . TRP A 1 171 ? 9.810 -2.469 -15.205 1.00 89.88 171 TRP A N 1
ATOM 1314 C CA . TRP A 1 171 ? 8.662 -2.498 -14.298 1.00 89.88 171 TRP A CA 1
ATOM 1315 C C . TRP A 1 171 ? 8.116 -1.115 -13.979 1.00 89.88 171 TRP A C 1
ATOM 1317 O O . TRP A 1 171 ? 8.866 -0.146 -13.879 1.00 89.88 171 TRP A O 1
ATOM 1327 N N . VAL A 1 172 ? 6.815 -1.032 -13.699 1.00 92.19 172 VAL A N 1
ATOM 1328 C CA . VAL A 1 172 ? 6.159 0.199 -13.216 1.00 92.19 172 VAL A CA 1
ATOM 1329 C C . VAL A 1 172 ? 6.785 0.767 -11.939 1.00 92.19 172 VAL A C 1
ATOM 1331 O O . VAL A 1 172 ? 6.653 1.960 -11.677 1.00 92.19 172 VAL A O 1
ATOM 1334 N N . VAL A 1 173 ? 7.507 -0.053 -11.165 1.00 89.81 173 VAL A N 1
ATOM 1335 C CA . VAL A 1 173 ? 8.257 0.408 -9.990 1.00 89.81 173 VAL A CA 1
ATOM 1336 C C . VAL A 1 173 ? 9.308 1.465 -10.354 1.00 89.81 173 VAL A C 1
ATOM 1338 O O . VAL A 1 173 ? 9.496 2.398 -9.582 1.00 89.81 173 VAL A O 1
ATOM 1341 N N . ASP A 1 174 ? 9.928 1.414 -11.536 1.00 93.62 174 ASP A N 1
ATOM 1342 C CA . ASP A 1 174 ? 10.858 2.466 -11.980 1.00 93.62 174 ASP A CA 1
ATOM 1343 C C . ASP A 1 174 ? 10.152 3.825 -12.145 1.00 93.62 174 ASP A C 1
ATOM 1345 O O . ASP A 1 174 ? 10.684 4.859 -11.739 1.00 93.62 174 ASP A O 1
ATOM 1349 N N . ASP A 1 175 ? 8.913 3.841 -12.652 1.00 94.94 175 ASP A N 1
ATOM 1350 C CA . ASP A 1 175 ? 8.119 5.077 -12.732 1.00 94.94 175 ASP A CA 1
ATOM 1351 C C . ASP A 1 175 ? 7.691 5.554 -11.337 1.00 94.94 175 ASP A C 1
ATOM 1353 O O . ASP A 1 175 ? 7.710 6.751 -11.051 1.00 94.94 175 ASP A O 1
ATOM 1357 N N . PHE A 1 176 ? 7.361 4.623 -10.439 1.00 93.19 176 PHE A N 1
ATOM 1358 C CA . PHE A 1 176 ? 7.063 4.909 -9.036 1.00 93.19 176 PHE A CA 1
ATOM 1359 C C . PHE A 1 176 ? 8.265 5.519 -8.293 1.00 93.19 176 PHE A C 1
ATOM 1361 O O . PHE A 1 176 ? 8.100 6.512 -7.580 1.00 93.19 176 PHE A O 1
ATOM 1368 N N . ILE A 1 177 ? 9.477 4.994 -8.499 1.00 93.31 177 ILE A N 1
ATOM 1369 C CA . ILE A 1 177 ? 10.727 5.543 -7.954 1.00 93.31 177 ILE A CA 1
ATOM 1370 C C . ILE A 1 177 ? 10.943 6.969 -8.473 1.00 93.31 177 ILE A C 1
ATOM 1372 O O . ILE A 1 177 ? 11.100 7.896 -7.673 1.00 93.31 177 ILE A O 1
ATOM 1376 N N . LYS A 1 178 ? 10.875 7.167 -9.799 1.00 95.81 178 LYS A N 1
ATOM 1377 C CA . LYS A 1 178 ? 11.017 8.484 -10.454 1.00 95.81 178 LYS A CA 1
ATOM 1378 C C . LYS A 1 178 ? 9.948 9.485 -10.017 1.00 95.81 178 LYS A C 1
ATOM 1380 O O . LYS A 1 178 ? 10.220 10.680 -9.940 1.00 95.81 178 LYS A O 1
ATOM 1385 N N . GLY A 1 179 ? 8.755 8.999 -9.683 1.00 95.88 179 GLY A N 1
ATOM 1386 C CA . GLY A 1 179 ? 7.646 9.768 -9.121 1.00 95.88 179 GLY A CA 1
ATOM 1387 C C . GLY A 1 179 ? 7.787 10.107 -7.633 1.00 95.88 179 GLY A C 1
ATOM 1388 O O . GLY A 1 179 ? 6.803 10.498 -7.010 1.00 95.88 179 GLY A O 1
ATOM 1389 N N . GLY A 1 180 ? 8.970 9.933 -7.033 1.00 95.81 180 GLY A N 1
ATOM 1390 C CA . GLY A 1 180 ? 9.206 10.231 -5.619 1.00 95.81 180 GLY A CA 1
ATOM 1391 C C . GLY A 1 180 ? 8.590 9.204 -4.667 1.00 95.81 180 GLY A C 1
ATOM 1392 O O . GLY A 1 180 ? 8.304 9.527 -3.515 1.00 95.81 180 GLY A O 1
ATOM 1393 N N . SER A 1 181 ? 8.370 7.970 -5.137 1.00 94.44 181 SER A N 1
ATOM 1394 C CA . SER A 1 181 ? 7.749 6.881 -4.360 1.00 94.44 181 SER A CA 1
ATOM 1395 C C . SER A 1 181 ? 6.324 7.202 -3.910 1.00 94.44 181 SER A C 1
ATOM 1397 O O . SER A 1 181 ? 5.885 6.847 -2.812 1.00 94.44 181 SER A O 1
ATOM 1399 N N . VAL A 1 182 ? 5.593 7.885 -4.794 1.00 94.69 182 VAL A N 1
ATOM 1400 C CA . VAL A 1 182 ? 4.167 8.170 -4.654 1.00 94.69 182 VAL A CA 1
ATOM 1401 C C . VAL A 1 182 ? 3.379 7.233 -5.558 1.00 94.69 182 VAL A C 1
ATOM 1403 O O . VAL A 1 182 ? 3.509 7.273 -6.780 1.00 94.69 182 VAL A O 1
ATOM 1406 N N . TRP A 1 183 ? 2.518 6.413 -4.957 1.00 93.44 183 TRP A N 1
ATOM 1407 C CA . TRP A 1 183 ? 1.575 5.570 -5.685 1.00 93.44 183 TRP A CA 1
ATOM 1408 C C . TRP A 1 183 ? 0.184 6.205 -5.707 1.00 93.44 183 TRP A C 1
ATOM 1410 O O . TRP A 1 183 ? -0.376 6.536 -4.659 1.00 93.44 183 TRP A O 1
ATOM 1420 N N . ASN A 1 184 ? -0.376 6.386 -6.903 1.00 92.44 184 ASN A N 1
ATOM 1421 C CA . ASN A 1 184 ? -1.693 6.984 -7.107 1.00 92.44 184 ASN A CA 1
ATOM 1422 C C . ASN A 1 184 ? -2.728 5.900 -7.388 1.00 92.44 184 ASN A C 1
ATOM 1424 O O . ASN A 1 184 ? -2.617 5.173 -8.370 1.00 92.44 184 ASN A O 1
ATOM 1428 N N . VAL A 1 185 ? -3.777 5.854 -6.571 1.00 87.12 185 VAL A N 1
ATOM 1429 C CA . VAL A 1 185 ? -4.837 4.854 -6.688 1.00 87.12 185 VAL A CA 1
ATOM 1430 C C . VAL A 1 185 ? -6.164 5.533 -6.961 1.00 87.12 185 VAL A C 1
ATOM 1432 O O . VAL A 1 185 ? -6.682 6.272 -6.122 1.00 87.12 185 VAL A O 1
ATOM 1435 N N . THR A 1 186 ? -6.746 5.263 -8.123 1.00 85.81 186 THR A N 1
ATOM 1436 C CA . THR A 1 186 ? -8.084 5.748 -8.466 1.00 85.81 186 THR A CA 1
ATOM 1437 C C . THR A 1 186 ? -9.145 4.802 -7.927 1.00 85.81 186 THR A C 1
ATOM 1439 O O . THR A 1 186 ? -9.172 3.612 -8.232 1.00 85.81 186 THR A O 1
ATOM 1442 N N . ILE A 1 187 ? -10.063 5.350 -7.140 1.00 81.12 187 ILE A N 1
ATOM 1443 C CA . ILE A 1 187 ? -11.194 4.608 -6.604 1.00 81.12 187 ILE A CA 1
ATOM 1444 C C . ILE A 1 187 ? -12.305 4.524 -7.656 1.00 81.12 187 ILE A C 1
ATOM 1446 O O . ILE A 1 187 ? -12.724 5.568 -8.162 1.00 81.12 187 ILE A O 1
ATOM 1450 N N . PRO A 1 188 ? -12.849 3.331 -7.958 1.00 78.75 188 PRO A N 1
ATOM 1451 C CA . PRO A 1 188 ? -13.949 3.193 -8.907 1.00 78.75 188 PRO A CA 1
ATOM 1452 C C . PRO A 1 188 ? -15.170 4.039 -8.524 1.00 78.75 188 PRO A C 1
ATOM 1454 O O . PRO A 1 188 ? -15.515 4.164 -7.346 1.00 78.75 188 PRO A O 1
ATOM 1457 N N . LYS A 1 189 ? -15.846 4.611 -9.527 1.00 79.19 189 LYS A N 1
ATOM 1458 C CA . LYS A 1 189 ? -17.073 5.404 -9.328 1.00 79.19 189 LYS A CA 1
ATOM 1459 C C . LYS A 1 189 ? -18.255 4.544 -8.876 1.00 79.19 189 LYS A C 1
ATOM 1461 O O . LYS A 1 189 ? -19.046 4.995 -8.055 1.00 79.19 189 LYS A O 1
ATOM 1466 N N . ASP A 1 190 ? -18.320 3.307 -9.363 1.00 72.75 190 ASP A N 1
ATOM 1467 C CA . ASP A 1 190 ? -19.476 2.411 -9.204 1.00 72.75 190 ASP A CA 1
ATOM 1468 C C . ASP A 1 190 ? -19.329 1.435 -8.033 1.00 72.75 190 ASP A C 1
ATOM 1470 O O . ASP A 1 190 ? -20.008 0.407 -7.950 1.00 72.75 190 ASP A O 1
ATOM 1474 N N . ILE A 1 191 ? -18.415 1.730 -7.109 1.00 65.81 191 ILE A N 1
ATOM 1475 C CA . ILE A 1 191 ? -18.189 0.871 -5.961 1.00 65.81 191 ILE A CA 1
ATOM 1476 C C . ILE A 1 191 ? -19.408 0.925 -5.039 1.00 65.81 191 ILE A C 1
ATOM 1478 O O . ILE A 1 191 ? -19.764 1.966 -4.483 1.00 65.81 191 ILE A O 1
ATOM 1482 N N . LYS A 1 192 ? -20.109 -0.209 -4.925 1.00 54.09 192 LYS A N 1
ATOM 1483 C CA . LYS A 1 192 ? -21.338 -0.305 -4.131 1.00 54.09 192 LYS A CA 1
ATOM 1484 C C . LYS A 1 192 ? -21.055 0.187 -2.709 1.00 54.09 192 LYS A C 1
ATOM 1486 O O . LYS A 1 192 ? -20.060 -0.220 -2.106 1.00 54.09 192 LYS A O 1
ATOM 1491 N N . LYS A 1 193 ? -21.938 1.042 -2.165 1.00 51.25 193 LYS A N 1
ATOM 1492 C CA . LYS A 1 193 ? -21.931 1.410 -0.738 1.00 51.25 193 LYS A CA 1
ATOM 1493 C C . LYS A 1 193 ? -21.703 0.137 0.078 1.00 51.25 193 LYS A C 1
ATOM 1495 O O . LYS A 1 193 ? -22.444 -0.831 -0.101 1.00 51.25 193 LYS A O 1
ATOM 1500 N N . GLY A 1 194 ? -20.712 0.157 0.970 1.00 44.66 194 GLY A N 1
ATOM 1501 C CA . GLY A 1 194 ? -20.610 -0.851 2.022 1.00 44.66 194 GLY A CA 1
ATOM 1502 C C . GLY A 1 194 ? -21.992 -1.044 2.654 1.00 44.66 194 GLY A C 1
ATOM 1503 O O . GLY A 1 194 ? -22.708 -0.071 2.889 1.00 44.66 194 GLY A O 1
ATOM 1504 N N . VAL A 1 195 ? -22.388 -2.305 2.785 1.00 32.81 195 VAL A N 1
ATOM 1505 C CA . VAL A 1 195 ? -23.717 -2.808 3.157 1.00 32.81 195 VAL A CA 1
ATOM 1506 C C . VAL A 1 195 ? -24.442 -1.935 4.205 1.00 32.81 195 VAL A C 1
ATOM 1508 O O . VAL A 1 195 ? -23.875 -1.636 5.247 1.00 32.81 195 VAL A O 1
ATOM 1511 N N . LYS A 1 196 ? -25.690 -1.555 3.867 1.00 31.56 196 LYS A N 1
ATOM 1512 C CA . LYS A 1 196 ? -26.786 -0.908 4.634 1.00 31.56 196 LYS A CA 1
ATOM 1513 C C . LYS A 1 196 ? -26.439 0.062 5.787 1.00 31.56 196 LYS A C 1
ATOM 1515 O O . LYS A 1 196 ? -25.911 -0.302 6.825 1.00 31.56 196 LYS A O 1
ATOM 1520 N N . ASP A 1 197 ? -26.946 1.284 5.613 1.00 31.66 197 ASP A N 1
ATOM 1521 C CA . ASP A 1 197 ? -27.379 2.218 6.661 1.00 31.66 197 ASP A CA 1
ATOM 1522 C C . ASP A 1 197 ? -26.331 2.768 7.633 1.00 31.66 197 ASP A C 1
ATOM 1524 O O . ASP A 1 197 ? -26.389 2.591 8.845 1.00 31.66 197 ASP A O 1
ATOM 1528 N N . LEU A 1 198 ? -25.480 3.652 7.111 1.00 30.55 198 LEU A N 1
ATOM 1529 C CA . LEU A 1 198 ? -25.007 4.778 7.912 1.00 30.55 198 LEU A CA 1
ATOM 1530 C C . LEU A 1 198 ? -26.026 5.911 7.806 1.00 30.55 198 LEU A C 1
ATOM 1532 O O . LEU A 1 198 ? -25.921 6.771 6.929 1.00 30.55 198 LEU A O 1
ATOM 1536 N N . LYS A 1 199 ? -27.008 5.932 8.718 1.00 27.53 199 LYS A N 1
ATOM 1537 C CA . LYS A 1 199 ? -27.594 7.215 9.124 1.00 27.53 199 LYS A CA 1
ATOM 1538 C C . LYS A 1 199 ? -26.449 8.039 9.727 1.00 27.53 199 LYS A C 1
ATOM 1540 O O . LYS A 1 199 ? -25.844 7.590 10.700 1.00 27.53 199 LYS A O 1
ATOM 1545 N N . PRO A 1 200 ? -26.091 9.199 9.157 1.00 36.50 200 PRO A N 1
ATOM 1546 C CA . PRO A 1 200 ? -25.019 10.010 9.705 1.00 36.50 200 PRO A CA 1
ATOM 1547 C C . PRO A 1 200 ? -25.505 10.614 11.022 1.00 36.50 200 PRO A C 1
ATOM 1549 O O . PRO A 1 200 ? -26.399 11.453 11.016 1.00 36.50 200 PRO A O 1
ATOM 1552 N N . SER A 1 201 ? -24.888 10.256 12.144 1.00 32.88 201 SER A N 1
ATOM 1553 C CA . SER A 1 201 ? -24.963 11.049 13.380 1.00 32.88 201 SER A CA 1
ATOM 1554 C C . SER A 1 201 ? -24.081 12.309 13.313 1.00 32.88 201 SER A C 1
ATOM 1556 O O . SER A 1 201 ? -23.807 12.929 14.333 1.00 32.88 201 SER A O 1
ATOM 1558 N N . ASN A 1 202 ? -23.645 12.715 12.111 1.00 33.34 202 ASN A N 1
ATOM 1559 C CA . ASN A 1 202 ? -22.867 13.927 11.874 1.00 33.34 202 ASN A CA 1
ATOM 1560 C C . ASN A 1 202 ? -23.460 14.703 10.673 1.00 33.34 202 ASN A C 1
ATOM 1562 O O . ASN A 1 202 ? -23.459 14.177 9.554 1.00 33.34 202 ASN A O 1
ATOM 1566 N N . PRO A 1 203 ? -23.971 15.936 10.851 1.00 33.44 203 PRO A N 1
ATOM 1567 C CA . PRO A 1 203 ? -24.864 16.604 9.894 1.00 33.44 203 PRO A CA 1
ATOM 1568 C C . PRO A 1 203 ? -24.173 17.237 8.664 1.00 33.44 203 PRO A C 1
ATOM 1570 O O . PRO A 1 203 ? -24.641 18.243 8.143 1.00 33.44 203 PRO A O 1
ATOM 1573 N N . LYS A 1 204 ? -23.073 16.669 8.146 1.00 30.88 204 LYS A N 1
ATOM 1574 C CA . LYS A 1 204 ? -22.362 17.209 6.962 1.00 30.88 204 LYS A CA 1
ATOM 1575 C C . LYS A 1 204 ? -22.116 16.191 5.841 1.00 30.88 204 LYS A C 1
ATOM 1577 O O . LYS A 1 204 ? -21.108 16.264 5.144 1.00 30.88 204 LYS A O 1
ATOM 1582 N N . VAL A 1 205 ? -23.035 15.248 5.620 1.00 39.69 205 VAL A N 1
ATOM 1583 C CA . VAL A 1 205 ? -23.027 14.464 4.373 1.00 39.69 205 VAL A CA 1
ATOM 1584 C C . VAL A 1 205 ? -23.595 15.338 3.259 1.00 39.69 205 VAL A C 1
ATOM 1586 O O . VAL A 1 205 ? -24.804 15.525 3.150 1.00 39.69 205 VAL A O 1
ATOM 1589 N N . VAL A 1 206 ? -22.704 15.904 2.444 1.00 37.47 206 VAL A N 1
ATOM 1590 C CA . VAL A 1 206 ? -23.072 16.628 1.222 1.00 37.47 206 VAL A CA 1
ATOM 1591 C C . VAL A 1 206 ? -23.857 15.666 0.325 1.00 37.47 206 VAL A C 1
ATOM 1593 O O . VAL A 1 206 ? -23.332 14.622 -0.072 1.00 37.47 206 VAL A O 1
ATOM 1596 N N . LYS A 1 207 ? -25.123 15.997 0.027 1.00 30.41 207 LYS A N 1
ATOM 1597 C CA . LYS A 1 207 ? -25.960 15.252 -0.929 1.00 30.41 207 LYS A CA 1
ATOM 1598 C C . LYS A 1 207 ? -25.154 15.015 -2.216 1.00 30.41 207 LYS A C 1
ATOM 1600 O O . LYS A 1 207 ? -24.748 15.972 -2.863 1.00 30.41 207 LYS A O 1
ATOM 1605 N N . GLY A 1 208 ? -24.913 13.748 -2.562 1.00 38.97 208 GLY A N 1
ATOM 1606 C CA . GLY A 1 208 ? -24.285 13.346 -3.829 1.00 38.97 208 GLY A CA 1
ATOM 1607 C C . GLY A 1 208 ? -22.872 12.752 -3.752 1.00 38.97 208 GLY A C 1
ATOM 1608 O O . GLY A 1 208 ? -22.420 12.205 -4.752 1.00 38.97 208 GLY A O 1
ATOM 1609 N N . LYS A 1 209 ? -22.174 12.780 -2.605 1.00 40.91 209 LYS A N 1
ATOM 1610 C CA . LYS A 1 209 ? -20.853 12.126 -2.469 1.00 40.91 209 LYS A CA 1
ATOM 1611 C C . LYS A 1 209 ? -20.980 10.738 -1.830 1.00 40.91 209 LYS A C 1
ATOM 1613 O O . LYS A 1 209 ? -21.519 10.604 -0.732 1.00 40.91 209 LYS A O 1
ATOM 1618 N N . GLN A 1 210 ? -20.505 9.699 -2.522 1.00 50.72 210 GLN A N 1
ATOM 1619 C CA . GLN A 1 210 ? -20.409 8.341 -1.978 1.00 50.72 210 GLN A CA 1
ATOM 1620 C C . GLN A 1 210 ? -19.077 8.174 -1.237 1.00 50.72 210 GLN A C 1
ATOM 1622 O O . GLN A 1 210 ? -18.014 8.430 -1.804 1.00 50.72 210 GLN A O 1
ATOM 1627 N N . TYR A 1 211 ? -19.153 7.752 0.027 1.00 51.62 211 TYR A N 1
ATOM 1628 C CA . TYR A 1 211 ? -17.999 7.491 0.886 1.00 51.62 211 TYR A CA 1
ATOM 1629 C C . TYR A 1 211 ? -17.857 5.994 1.140 1.00 51.62 211 TYR A C 1
ATOM 1631 O O . TYR A 1 211 ? -18.854 5.297 1.344 1.00 51.62 211 TYR A O 1
ATOM 1639 N N . ILE A 1 212 ? -16.617 5.514 1.153 1.00 56.62 212 ILE A N 1
ATOM 1640 C CA . ILE A 1 212 ? -16.295 4.091 1.263 1.00 56.62 212 ILE A CA 1
ATOM 1641 C C . ILE A 1 212 ? -15.704 3.818 2.643 1.00 56.62 212 ILE A C 1
ATOM 1643 O O . ILE A 1 212 ? -14.790 4.515 3.079 1.00 56.62 212 ILE A O 1
ATOM 1647 N N . ARG A 1 213 ? -16.215 2.785 3.318 1.00 60.12 213 ARG A N 1
ATOM 1648 C CA . ARG A 1 213 ? -15.581 2.189 4.500 1.00 60.12 213 ARG A CA 1
ATOM 1649 C C . ARG A 1 213 ? -15.020 0.836 4.110 1.00 60.12 213 ARG A C 1
ATOM 1651 O O . ARG A 1 213 ? -15.761 -0.139 3.996 1.00 60.12 213 ARG A O 1
ATOM 1658 N N . ALA A 1 214 ? -13.727 0.811 3.855 1.00 55.06 214 ALA A N 1
ATOM 1659 C CA . ALA A 1 214 ? -13.053 -0.377 3.390 1.00 55.06 214 ALA A CA 1
ATOM 1660 C C . ALA A 1 214 ? -11.609 -0.405 3.870 1.00 55.06 214 ALA A C 1
ATOM 1662 O O . ALA A 1 214 ? -10.990 0.635 4.110 1.00 55.06 214 ALA A O 1
ATOM 1663 N N . VAL A 1 215 ? -11.081 -1.617 3.965 1.00 57.28 215 VAL A N 1
ATOM 1664 C CA . VAL A 1 215 ? -9.655 -1.848 4.109 1.00 57.28 215 VAL A CA 1
ATOM 1665 C C . VAL A 1 215 ? -9.046 -1.758 2.719 1.00 57.28 215 VAL A C 1
ATOM 1667 O O . VAL A 1 215 ? -9.356 -2.559 1.838 1.00 57.28 215 VAL A O 1
ATOM 1670 N N . PHE A 1 216 ? -8.215 -0.739 2.525 1.00 57.19 216 PHE A N 1
ATOM 1671 C CA . PHE A 1 216 ? -7.413 -0.582 1.322 1.00 57.19 216 PHE A CA 1
ATOM 1672 C C . PHE A 1 216 ? -6.077 -1.275 1.520 1.00 57.19 216 PHE A C 1
ATOM 1674 O O . PHE A 1 216 ? -5.339 -0.878 2.425 1.00 57.19 216 PHE A O 1
ATOM 1681 N N . MET A 1 217 ? -5.778 -2.258 0.683 1.00 58.78 217 MET A N 1
ATOM 1682 C CA . MET A 1 217 ? -4.533 -3.005 0.706 1.00 58.78 217 MET A CA 1
ATOM 1683 C C . MET A 1 217 ? -3.768 -2.759 -0.584 1.00 58.78 217 MET A C 1
ATOM 1685 O O . MET A 1 217 ? -4.328 -2.942 -1.656 1.00 58.78 217 MET A O 1
ATOM 1689 N N . CYS A 1 218 ? -2.504 -2.375 -0.492 1.00 53.69 218 CYS A N 1
ATOM 1690 C CA . CYS A 1 218 ? -1.629 -2.324 -1.656 1.00 53.69 218 CYS A CA 1
ATOM 1691 C C . CYS A 1 218 ? -0.385 -3.154 -1.383 1.00 53.69 218 CYS A C 1
ATOM 1693 O O . CYS A 1 218 ? 0.210 -3.061 -0.302 1.00 53.69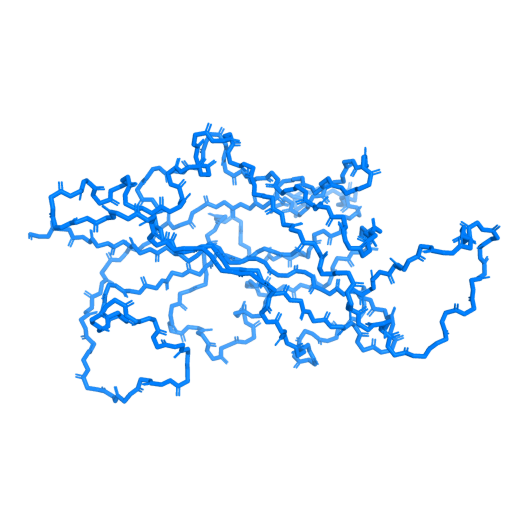 218 CYS A O 1
ATOM 1695 N N . TYR A 1 219 ? -0.066 -3.986 -2.366 1.00 60.28 219 TYR A N 1
ATOM 1696 C CA . TYR A 1 219 ? 1.127 -4.798 -2.400 1.00 60.28 219 TYR A CA 1
ATOM 1697 C C . TYR A 1 219 ? 2.067 -4.259 -3.458 1.00 60.28 219 TYR A C 1
ATOM 1699 O O . TYR A 1 219 ? 1.692 -4.173 -4.626 1.00 60.28 219 TYR A O 1
ATOM 1707 N N . ILE A 1 220 ? 3.292 -3.947 -3.048 1.00 56.53 220 ILE A N 1
ATOM 1708 C CA . ILE A 1 220 ? 4.418 -3.958 -3.973 1.00 56.53 220 ILE A CA 1
ATOM 1709 C C . ILE A 1 220 ? 4.945 -5.376 -3.890 1.00 56.53 220 ILE A C 1
ATOM 1711 O O . ILE A 1 220 ? 5.449 -5.799 -2.847 1.00 56.53 220 ILE A O 1
ATOM 1715 N N . TYR A 1 221 ? 4.704 -6.115 -4.961 1.00 59.16 221 TYR A N 1
ATOM 1716 C CA . TYR A 1 221 ? 5.304 -7.409 -5.147 1.00 59.16 221 TYR A CA 1
ATOM 1717 C C . TYR A 1 221 ? 6.694 -7.197 -5.703 1.00 59.16 221 TYR A C 1
ATOM 1719 O O . TYR A 1 221 ? 6.853 -6.480 -6.688 1.00 59.16 221 TYR A O 1
ATOM 1727 N N . ILE A 1 222 ? 7.689 -7.783 -5.064 1.00 58.59 222 ILE A N 1
ATOM 1728 C CA . ILE A 1 222 ? 9.074 -7.622 -5.486 1.00 58.59 222 ILE A CA 1
ATOM 1729 C C . ILE A 1 222 ? 9.502 -8.899 -6.171 1.00 58.59 222 ILE A C 1
ATOM 1731 O O . ILE A 1 222 ? 9.174 -9.982 -5.722 1.00 58.59 222 ILE A O 1
ATOM 1735 N N . GLN A 1 223 ? 10.164 -8.748 -7.304 1.00 52.97 223 GLN A N 1
ATOM 1736 C CA . GLN A 1 223 ? 10.784 -9.811 -8.052 1.00 52.97 223 GLN A CA 1
ATOM 1737 C C . GLN A 1 223 ? 12.278 -9.529 -8.049 1.00 52.97 223 GLN A C 1
ATOM 1739 O O . GLN A 1 223 ? 12.790 -8.722 -8.829 1.00 52.97 223 GLN A O 1
ATOM 1744 N N . LYS A 1 224 ? 12.988 -10.201 -7.145 1.00 50.41 224 LYS A N 1
ATOM 1745 C CA . LYS A 1 224 ? 14.444 -10.269 -7.202 1.00 50.41 224 LYS A CA 1
ATOM 1746 C C . LYS A 1 224 ? 14.808 -11.433 -8.117 1.00 50.41 224 LYS A C 1
ATOM 1748 O O . LYS A 1 224 ? 14.702 -12.592 -7.726 1.00 50.41 224 LYS A O 1
ATOM 1753 N N . CYS A 1 225 ? 15.183 -11.131 -9.353 1.00 43.38 225 CYS A N 1
ATOM 1754 C CA . CYS A 1 225 ? 15.904 -12.102 -10.166 1.00 43.38 225 CYS A CA 1
ATOM 1755 C C . CYS A 1 225 ? 17.383 -11.867 -9.850 1.00 43.38 225 CYS A C 1
ATOM 1757 O O . CYS A 1 225 ? 17.959 -10.867 -10.279 1.00 43.38 225 CYS A O 1
ATOM 1759 N N . ASP A 1 226 ? 17.956 -12.722 -9.001 1.00 38.16 226 ASP A N 1
ATOM 1760 C CA . ASP A 1 226 ? 19.409 -12.819 -8.917 1.00 38.16 226 ASP A CA 1
ATOM 1761 C C . ASP A 1 226 ? 19.869 -13.325 -10.292 1.00 38.16 226 ASP A C 1
ATOM 1763 O O . ASP A 1 226 ? 19.471 -14.403 -10.735 1.00 38.16 226 ASP A O 1
ATOM 1767 N N . TYR A 1 227 ? 20.591 -12.474 -11.019 1.00 35.69 227 TYR A N 1
ATOM 1768 C CA . TYR A 1 227 ? 21.289 -12.872 -12.233 1.00 35.69 227 TYR A CA 1
ATOM 1769 C C . TYR A 1 227 ? 22.565 -13.588 -11.785 1.00 35.69 227 TYR A C 1
ATOM 1771 O O . TYR A 1 227 ? 23.523 -12.916 -11.400 1.00 35.69 227 TYR A O 1
ATOM 1779 N N . ASP A 1 228 ? 22.549 -14.921 -11.796 1.00 30.84 228 ASP A N 1
ATOM 1780 C CA . ASP A 1 228 ? 23.778 -15.700 -11.988 1.00 30.84 228 ASP A CA 1
ATOM 1781 C C . ASP A 1 228 ? 24.161 -15.685 -13.478 1.00 30.84 228 ASP A C 1
ATOM 1783 O O . ASP A 1 228 ? 23.252 -15.853 -14.330 1.00 30.84 228 ASP A O 1
#

Radius of gyration: 18.24 Å; chains: 1; bounding box: 51×46×50 Å

Sequence (228 aa):
MFALIDIYCSDWVNGTFYGIYDLEEEDRYKATTVSAHGYVQYITANGVKSLGYDPGFRYQSPAPLVAGWFADNPDIGFVPPINYTSPDIICHKSSTPGQKYVTVTAGSTIQLQWNPAPWPESHVGPIIDYLAPCPSGSCTNVAKADLKFVKLAQQALKAGVTSSTDWLKAWVVDDFIKGGSVWNVTIPKDIKKGVKDLKPSNPKVVKGKQYIRAVFMCYIYIQKCDYD

InterPro domains:
  IPR005103 Auxiliary Activity family 9, catalytic domain [PF03443] (37-194)
  IPR049892 Auxiliary Activity family 9 [PTHR33353] (31-194)

Organism: Glarea lozoyensis (strain ATCC 74030 / MF5533) (NCBI:txid1104152)